Protein AF-U6MIG1-F1 (afdb_monomer)

Mean predicted aligned error: 11.14 Å

Structure (mmCIF, N/CA/C/O backbone):
data_AF-U6MIG1-F1
#
_entry.id   AF-U6MIG1-F1
#
loop_
_atom_site.group_PDB
_atom_site.id
_atom_site.type_symbol
_atom_site.label_atom_id
_atom_site.label_alt_id
_atom_site.label_comp_id
_atom_site.label_asym_id
_atom_site.label_entity_id
_atom_site.label_seq_id
_atom_site.pdbx_PDB_ins_code
_atom_site.Cartn_x
_atom_site.Cartn_y
_atom_site.Cartn_z
_atom_site.occupancy
_atom_site.B_iso_or_equiv
_atom_site.auth_seq_id
_atom_site.auth_comp_id
_atom_site.auth_asym_id
_atom_site.auth_atom_id
_atom_site.pdbx_PDB_model_num
ATOM 1 N N . MET A 1 1 ? -4.916 53.171 -38.811 1.00 38.12 1 MET A N 1
ATOM 2 C CA . MET A 1 1 ? -5.635 54.440 -39.048 1.00 38.12 1 MET A CA 1
ATOM 3 C C . MET A 1 1 ? -6.956 54.117 -39.728 1.00 38.12 1 MET A C 1
ATOM 5 O O . MET A 1 1 ? -6.957 53.224 -40.562 1.00 38.12 1 MET A O 1
ATOM 9 N N . THR A 1 2 ? -8.013 54.849 -39.348 1.00 40.22 2 THR A N 1
ATOM 10 C CA . THR A 1 2 ? -9.360 54.916 -39.974 1.00 40.22 2 THR A CA 1
ATOM 11 C C . THR A 1 2 ? -10.251 53.676 -39.751 1.00 40.22 2 THR A C 1
ATOM 13 O O . THR A 1 2 ? -10.016 52.644 -40.358 1.00 40.22 2 THR A O 1
ATOM 16 N N . ARG A 1 3 ? -11.131 53.583 -38.737 1.00 41.75 3 ARG A N 1
ATOM 17 C CA . ARG A 1 3 ? -12.355 54.325 -38.315 1.00 41.75 3 ARG A CA 1
ATOM 18 C C . ARG A 1 3 ? -13.634 54.072 -39.149 1.00 41.75 3 ARG A C 1
ATOM 20 O O . ARG A 1 3 ? -13.685 54.435 -40.313 1.00 41.75 3 ARG A O 1
ATOM 27 N N . LEU A 1 4 ? -14.671 53.661 -38.395 1.00 42.31 4 LEU A N 1
ATOM 28 C CA . LEU A 1 4 ? -16.091 54.084 -38.405 1.00 42.31 4 LEU A CA 1
ATOM 29 C C . LEU A 1 4 ? -17.136 53.375 -39.295 1.00 42.31 4 LEU A C 1
ATOM 31 O O . LEU A 1 4 ? -17.211 53.608 -40.496 1.00 42.31 4 LEU A O 1
ATOM 35 N N . ARG A 1 5 ? -18.056 52.660 -38.622 1.00 46.75 5 ARG A N 1
ATOM 36 C CA . ARG A 1 5 ? -19.531 52.867 -38.607 1.00 46.75 5 ARG A CA 1
ATOM 37 C C . ARG A 1 5 ? -20.117 51.984 -37.486 1.00 46.75 5 ARG A C 1
ATOM 39 O O . ARG A 1 5 ? -19.794 50.805 -37.438 1.00 46.75 5 ARG A O 1
ATOM 46 N N . GLU A 1 6 ? -20.682 52.518 -36.398 1.00 48.12 6 GLU A N 1
ATOM 47 C CA . GLU A 1 6 ? -22.045 53.084 -36.241 1.00 48.12 6 GLU A CA 1
ATOM 48 C C . GLU A 1 6 ? -23.161 52.165 -36.773 1.00 48.12 6 GLU A C 1
ATOM 50 O O . GLU A 1 6 ? -23.048 51.676 -37.888 1.00 48.12 6 GLU A O 1
ATOM 55 N N . ALA A 1 7 ? -24.305 51.944 -36.122 1.00 43.91 7 ALA A N 1
ATOM 56 C CA . ALA A 1 7 ? -24.827 52.239 -34.784 1.00 43.91 7 ALA A CA 1
ATOM 57 C C . ALA A 1 7 ? -26.258 51.628 -34.705 1.00 43.91 7 ALA A C 1
ATOM 59 O O . ALA A 1 7 ? -26.868 51.429 -35.751 1.00 43.91 7 ALA A O 1
ATOM 60 N N . LEU A 1 8 ? -26.796 51.474 -33.479 1.00 40.50 8 LEU A N 1
ATOM 61 C CA . LEU A 1 8 ? -28.235 51.375 -33.110 1.00 40.50 8 LEU A CA 1
ATOM 62 C C . LEU A 1 8 ? -28.960 50.069 -33.522 1.00 40.50 8 LEU A C 1
ATOM 64 O O . LEU A 1 8 ? -28.807 49.590 -34.630 1.00 40.50 8 LEU A O 1
ATOM 68 N N . GLY A 1 9 ? -29.813 49.414 -32.735 1.00 38.47 9 GLY A N 1
ATOM 69 C CA . GLY A 1 9 ? -30.472 49.695 -31.461 1.00 38.47 9 GLY A CA 1
ATOM 70 C C . GLY A 1 9 ? -31.714 48.779 -31.370 1.00 38.47 9 GLY A C 1
ATOM 71 O O . GLY A 1 9 ? -32.349 48.523 -32.388 1.00 38.47 9 GLY A O 1
ATOM 72 N N . GLY A 1 10 ? -32.053 48.269 -30.180 1.00 39.56 10 GLY A N 1
ATOM 73 C CA . GLY A 1 10 ? -33.270 47.471 -29.921 1.00 39.56 10 GLY A CA 1
ATOM 74 C C . GLY A 1 10 ? -33.064 46.495 -28.753 1.00 39.56 10 GLY A C 1
ATOM 75 O O . GLY A 1 10 ? -32.407 45.478 -28.917 1.00 39.56 10 GLY A O 1
ATOM 76 N N . ALA A 1 11 ? -33.332 46.883 -27.504 1.00 39.75 11 ALA A N 1
ATOM 77 C CA . ALA A 1 11 ? -34.636 46.867 -26.819 1.00 39.75 11 ALA A CA 1
ATOM 78 C C . ALA A 1 11 ? -35.099 45.459 -26.355 1.00 39.75 11 ALA A C 1
ATOM 80 O O . ALA A 1 11 ? -35.749 44.726 -27.085 1.00 39.75 11 ALA A O 1
ATOM 81 N N . ALA A 1 12 ? -34.744 45.155 -25.098 1.00 40.75 12 ALA A N 1
ATOM 82 C CA . ALA A 1 12 ? -35.477 44.425 -24.050 1.00 40.75 12 ALA A CA 1
ATOM 83 C C . ALA A 1 12 ? -36.287 43.143 -24.368 1.00 40.75 12 ALA A C 1
ATOM 85 O O . ALA A 1 12 ? -37.418 43.213 -24.836 1.00 40.75 12 ALA A O 1
ATOM 86 N N . SER A 1 13 ? -35.838 41.996 -23.840 1.00 43.41 13 SER A N 1
ATOM 87 C CA . SER A 1 13 ? -36.464 41.376 -22.650 1.00 43.41 13 SER A CA 1
ATOM 88 C C . SER A 1 13 ? -35.711 40.127 -22.159 1.00 43.41 13 SER A C 1
ATOM 90 O O . SER A 1 13 ? -34.955 39.526 -22.921 1.00 43.41 13 SER A O 1
ATOM 92 N N . PRO A 1 14 ? -35.854 39.773 -20.867 1.00 48.56 14 PRO A N 1
ATOM 93 C CA . PRO A 1 14 ? -34.855 39.037 -20.108 1.00 48.56 14 PRO A CA 1
ATOM 94 C C . PRO A 1 14 ? -35.113 37.527 -20.153 1.00 48.56 14 PRO A C 1
ATOM 96 O O . PRO A 1 14 ? -36.059 37.020 -19.557 1.00 48.56 14 PRO A O 1
ATOM 99 N N . GLY A 1 15 ? -34.238 36.794 -20.835 1.00 40.31 15 GLY A N 1
ATOM 100 C CA . GLY A 1 15 ? -34.151 35.341 -20.715 1.00 40.31 15 GLY A CA 1
ATOM 101 C C . GLY A 1 15 ? -33.212 34.974 -19.574 1.00 40.31 15 GLY A C 1
ATOM 102 O O . GLY A 1 15 ? -32.008 34.855 -19.784 1.00 40.31 15 GLY A O 1
ATOM 103 N N . ALA A 1 16 ? -33.755 34.825 -18.366 1.00 55.06 16 ALA A N 1
ATOM 104 C CA . ALA A 1 16 ? -33.056 34.175 -17.263 1.00 55.06 16 ALA A CA 1
ATOM 105 C C . ALA A 1 16 ? -32.716 32.724 -17.652 1.00 55.06 16 ALA A C 1
ATOM 107 O O . ALA A 1 16 ? -33.570 32.003 -18.169 1.00 55.06 16 ALA A O 1
ATOM 108 N N . PRO A 1 17 ? -31.482 32.286 -17.372 1.00 46.78 17 PRO A N 1
ATOM 109 C CA . PRO A 1 17 ? -31.359 31.209 -16.403 1.00 46.78 17 PRO A CA 1
ATOM 110 C C . PRO A 1 17 ? -30.219 31.521 -15.431 1.00 46.78 17 PRO A C 1
ATOM 112 O O . PRO A 1 17 ? -29.059 31.188 -15.657 1.00 46.78 17 PRO A O 1
ATOM 115 N N . GLN A 1 18 ? -30.564 32.149 -14.309 1.00 48.78 18 GLN A N 1
ATOM 116 C CA . GLN A 1 18 ? -29.828 31.886 -13.081 1.00 48.78 18 GLN A CA 1
ATOM 117 C C . GLN A 1 18 ? -30.408 30.622 -12.464 1.00 48.78 18 GLN A C 1
ATOM 119 O O . GLN A 1 18 ? -31.592 30.561 -12.144 1.00 48.78 18 GLN A O 1
ATOM 124 N N . GLY A 1 19 ? -29.543 29.637 -12.268 1.00 47.00 19 GLY A N 1
ATOM 125 C CA . GLY A 1 19 ? -29.814 28.539 -11.363 1.00 47.00 19 GLY A CA 1
ATOM 126 C C . GLY A 1 19 ? -28.559 27.864 -10.813 1.00 47.00 19 GLY A C 1
ATOM 127 O O . GLY A 1 19 ? -28.495 26.647 -10.905 1.00 47.00 19 GLY A O 1
ATOM 128 N N . PRO A 1 20 ? -27.592 28.566 -10.184 1.00 50.31 20 PRO A N 1
ATOM 129 C CA . PRO A 1 20 ? -26.614 27.902 -9.312 1.00 50.31 20 PRO A CA 1
ATOM 130 C C . PRO A 1 20 ? -27.231 27.399 -7.980 1.00 50.31 20 PRO A C 1
ATOM 132 O O . PRO A 1 20 ? -26.511 26.992 -7.076 1.00 50.31 20 PRO A O 1
ATOM 135 N N . GLY A 1 21 ? -28.564 27.420 -7.830 1.00 47.09 21 GLY A N 1
ATOM 136 C CA . GLY A 1 21 ? -29.259 27.126 -6.572 1.00 47.09 21 GLY A CA 1
ATOM 137 C C . GLY A 1 21 ? -29.489 25.645 -6.248 1.00 47.09 21 GLY A C 1
ATOM 138 O O . GLY A 1 21 ? -29.664 25.329 -5.078 1.00 47.09 21 GLY A O 1
ATOM 139 N N . ASN A 1 22 ? -29.461 24.724 -7.222 1.00 53.06 22 ASN A N 1
ATOM 140 C CA . ASN A 1 22 ? -29.809 23.316 -6.957 1.00 53.06 22 ASN A CA 1
ATOM 141 C C . ASN A 1 22 ? -28.650 22.475 -6.395 1.00 53.06 22 ASN A C 1
ATOM 143 O O . ASN A 1 22 ? -28.897 21.586 -5.584 1.00 53.06 22 ASN A O 1
ATOM 147 N N . GLU A 1 23 ? -27.393 22.761 -6.746 1.00 52.94 23 GLU A N 1
ATOM 148 C CA . GLU A 1 23 ? -26.246 21.993 -6.227 1.00 52.94 23 GLU A CA 1
ATOM 149 C C . GLU A 1 23 ? -25.902 22.371 -4.778 1.00 52.94 23 GLU A C 1
ATOM 151 O O . GLU A 1 23 ? -25.614 21.497 -3.959 1.00 52.94 23 GLU A O 1
ATOM 156 N N . GLN A 1 24 ? -26.029 23.654 -4.417 1.00 49.03 24 GLN A N 1
ATOM 157 C CA . GLN A 1 24 ? -25.826 24.102 -3.035 1.00 49.03 24 GLN A CA 1
ATOM 158 C C . GLN A 1 24 ? -26.948 23.645 -2.089 1.00 49.03 24 GLN A C 1
ATOM 160 O O . GLN A 1 24 ? -26.667 23.350 -0.928 1.00 49.03 24 GLN A O 1
ATOM 165 N N . GLN A 1 25 ? -28.193 23.504 -2.564 1.00 50.53 25 GLN A N 1
ATOM 166 C CA . GLN A 1 25 ? -29.287 22.965 -1.744 1.00 50.53 25 GLN A CA 1
ATOM 167 C C . GLN A 1 25 ? -29.261 21.430 -1.626 1.00 50.53 25 GLN A C 1
ATOM 169 O O . GLN A 1 25 ? -29.582 20.911 -0.556 1.00 50.53 25 GLN A O 1
ATOM 174 N N . GLN A 1 26 ? -28.814 20.686 -2.649 1.00 53.38 26 GLN A N 1
ATOM 175 C CA . GLN A 1 26 ? -28.632 19.228 -2.531 1.00 53.38 26 GLN A CA 1
ATOM 176 C C . GLN A 1 26 ? -27.435 18.839 -1.646 1.00 53.38 26 GLN A C 1
ATOM 178 O O . GLN A 1 26 ? -27.551 17.893 -0.864 1.00 53.38 26 GLN A O 1
ATOM 183 N N . GLN A 1 27 ? -26.322 19.587 -1.673 1.00 54.97 27 GLN A N 1
ATOM 184 C CA . GLN A 1 27 ? -25.228 19.384 -0.708 1.00 54.97 27 GLN A CA 1
ATOM 185 C C . GLN A 1 27 ? -25.639 19.736 0.732 1.00 54.97 27 GLN A C 1
ATOM 187 O O . GLN A 1 27 ? -25.239 19.038 1.667 1.00 54.97 27 GLN A O 1
ATOM 192 N N . GLN A 1 28 ? -26.499 20.746 0.929 1.00 50.50 28 GLN A N 1
ATOM 193 C CA . GLN A 1 28 ? -27.065 21.058 2.251 1.00 50.50 28 GLN A CA 1
ATOM 194 C C . GLN A 1 28 ? -27.977 19.945 2.801 1.00 50.50 28 GLN A C 1
ATOM 196 O O . GLN A 1 28 ? -28.012 19.744 4.015 1.00 50.50 28 GLN A O 1
ATOM 201 N N . GLN A 1 29 ? -28.655 19.168 1.946 1.00 52.16 29 GLN A N 1
ATOM 202 C CA . GLN A 1 29 ? -29.453 18.008 2.375 1.00 52.16 29 GLN A CA 1
ATOM 203 C C . GLN A 1 29 ? -28.608 16.767 2.715 1.00 52.16 29 GLN A C 1
ATOM 205 O O . GLN A 1 29 ? -28.981 16.015 3.615 1.00 52.16 29 GLN A O 1
ATOM 210 N N . GLN A 1 30 ? -27.447 16.566 2.079 1.00 53.91 30 GLN A N 1
ATOM 211 C CA . GLN A 1 30 ? -26.537 15.465 2.439 1.00 53.91 30 GLN A CA 1
ATOM 212 C C . GLN A 1 30 ? -25.759 15.718 3.741 1.00 53.91 30 GLN A C 1
ATOM 214 O O . GLN A 1 30 ? -25.490 14.769 4.474 1.00 53.91 30 GLN A O 1
ATOM 219 N N . GLN A 1 31 ? -25.464 16.976 4.092 1.00 52.66 31 GLN A N 1
ATOM 220 C CA . GLN A 1 31 ? -24.851 17.300 5.390 1.00 52.66 31 GLN A CA 1
ATOM 221 C C . GLN A 1 31 ? -25.823 17.186 6.574 1.00 52.66 31 GLN A C 1
ATOM 223 O O . GLN A 1 31 ? -25.384 16.918 7.690 1.00 52.66 31 GLN A O 1
ATOM 228 N N . GLN A 1 32 ? -27.138 17.318 6.365 1.00 50.38 32 GLN A N 1
ATOM 229 C CA . GLN A 1 32 ? -28.104 17.177 7.462 1.00 50.38 32 GLN A CA 1
ATOM 230 C C . GLN A 1 32 ? -28.401 15.718 7.856 1.00 50.38 32 GLN A C 1
ATOM 232 O O . GLN A 1 32 ? -28.796 15.494 8.993 1.00 50.38 32 GLN A O 1
ATOM 237 N N . GLN A 1 33 ? -28.131 14.703 7.022 1.00 48.84 33 GLN A N 1
ATOM 238 C CA . GLN A 1 33 ? -28.288 13.285 7.417 1.00 48.84 33 GLN A CA 1
ATOM 239 C C . GLN A 1 33 ? -27.088 12.678 8.169 1.00 48.84 33 GLN A C 1
ATOM 241 O O . GLN A 1 33 ? -27.192 11.557 8.663 1.00 48.84 33 GLN A O 1
ATOM 246 N N . GLN A 1 34 ? -25.996 13.429 8.372 1.00 51.44 34 GLN A N 1
ATOM 247 C CA . GLN A 1 34 ? -25.041 13.138 9.458 1.00 51.44 34 GLN A CA 1
ATOM 248 C C . GLN A 1 34 ? -25.660 13.358 10.853 1.00 51.44 34 GLN A C 1
ATOM 250 O O . GLN A 1 34 ? -25.073 12.964 11.858 1.00 51.44 34 GLN A O 1
ATOM 255 N N . GLN A 1 35 ? -26.867 13.930 10.934 1.00 44.81 35 GLN A N 1
ATOM 256 C CA . GLN A 1 35 ? -27.675 13.962 12.147 1.00 44.81 35 GLN A CA 1
ATOM 257 C C . GLN A 1 35 ? -28.510 12.675 12.256 1.00 44.81 35 GLN A C 1
ATOM 259 O O . GLN A 1 35 ? -29.673 12.639 11.859 1.00 44.81 35 GLN A O 1
ATOM 264 N N . GLN A 1 36 ? -27.952 11.621 12.861 1.00 39.91 36 GLN A N 1
ATOM 265 C CA . GLN A 1 36 ? -28.792 10.820 13.754 1.00 39.91 36 GLN A CA 1
ATOM 266 C C . GLN A 1 36 ? -28.743 11.458 15.150 1.00 39.91 36 GLN A C 1
ATOM 268 O O . GLN A 1 36 ? -27.662 11.566 15.733 1.00 39.91 36 GLN A O 1
ATOM 273 N N . PRO A 1 37 ? -29.888 11.912 15.690 1.00 40.84 37 PRO A N 1
ATOM 274 C CA . PRO A 1 37 ? -29.951 12.550 16.993 1.00 40.84 37 PRO A CA 1
ATOM 275 C C . PRO A 1 37 ? -30.050 11.479 18.089 1.00 40.84 37 PRO A C 1
ATOM 277 O O . PRO A 1 37 ? -30.997 10.696 18.096 1.00 40.84 37 PRO A O 1
ATOM 280 N N . GLY A 1 38 ? -29.108 11.463 19.045 1.00 36.88 38 GLY A N 1
ATOM 281 C CA . GLY A 1 38 ? -29.422 10.937 20.383 1.00 36.88 38 GLY A CA 1
ATOM 282 C C . GLY A 1 38 ? -28.372 10.178 21.201 1.00 36.88 38 GLY A C 1
ATOM 283 O O . GLY A 1 38 ? -28.742 9.721 22.277 1.00 36.88 38 GLY A O 1
ATOM 284 N N . SER A 1 39 ? -27.107 10.016 20.797 1.00 38.28 39 SER A N 1
ATOM 285 C CA . SER A 1 39 ? -26.173 9.194 21.597 1.00 38.28 39 SER A CA 1
ATOM 286 C C . SER A 1 39 ? -24.768 9.780 21.712 1.00 38.28 39 SER A C 1
ATOM 288 O O . SER A 1 39 ? -23.936 9.499 20.857 1.00 38.28 39 SER A O 1
ATOM 290 N N . CYS A 1 40 ? -24.521 10.513 22.807 1.00 38.81 40 CYS A N 1
ATOM 291 C CA . CYS A 1 40 ? -23.220 11.040 23.248 1.00 38.81 40 CYS A CA 1
ATOM 292 C C . CYS A 1 40 ? -22.462 11.889 22.200 1.00 38.81 40 CYS A C 1
ATOM 294 O O . CYS A 1 40 ? -22.735 11.825 21.005 1.00 38.81 40 CYS A O 1
ATOM 296 N N . PRO A 1 41 ? -21.520 12.757 22.602 1.00 45.19 41 PRO A N 1
ATOM 297 C CA . PRO A 1 41 ? -20.582 13.314 21.634 1.00 45.19 41 PRO A CA 1
ATOM 298 C C . PRO A 1 41 ? -19.915 12.133 20.915 1.00 45.19 41 PRO A C 1
ATOM 300 O O . PRO A 1 41 ? -19.330 11.270 21.568 1.00 45.19 41 PRO A O 1
ATOM 303 N N . GLN A 1 42 ? -20.114 12.028 19.596 1.00 54.62 42 GLN A N 1
ATOM 304 C CA . GLN A 1 42 ? -19.501 10.994 18.765 1.00 54.62 42 GLN A CA 1
ATOM 305 C C . GLN A 1 42 ? -17.996 11.248 18.744 1.00 54.62 42 GLN A C 1
ATOM 307 O O . GLN A 1 42 ? -17.469 11.928 17.865 1.00 54.62 42 GLN A O 1
ATOM 312 N N . ASP A 1 43 ? -17.306 10.722 19.748 1.00 71.25 43 ASP A N 1
ATOM 313 C CA . ASP A 1 43 ? -15.869 10.572 19.683 1.00 71.25 43 ASP A CA 1
ATOM 314 C C . ASP A 1 43 ? -15.542 9.759 18.429 1.00 71.25 43 ASP A C 1
ATOM 316 O O . ASP A 1 43 ? -16.202 8.767 18.100 1.00 71.25 43 ASP A O 1
ATOM 320 N N . PHE A 1 44 ? -14.533 10.221 17.696 1.00 82.06 44 PHE A N 1
ATOM 321 C CA . PHE A 1 44 ? -14.028 9.536 16.515 1.00 82.06 44 PHE A CA 1
ATOM 322 C C . PHE A 1 44 ? -13.766 8.048 16.842 1.00 82.06 44 PHE A C 1
ATOM 324 O O . PHE A 1 44 ? -13.293 7.755 17.946 1.00 82.06 44 PHE A O 1
ATOM 331 N N . PRO A 1 45 ? -14.048 7.099 15.925 1.00 92.31 45 PRO A N 1
ATOM 332 C CA . PRO A 1 45 ? -14.111 5.660 16.216 1.00 92.31 45 PRO A CA 1
ATOM 333 C C . PRO A 1 45 ? -12.726 5.001 16.363 1.00 92.31 45 PRO A C 1
ATOM 335 O O . PRO A 1 45 ? -12.449 3.949 15.786 1.00 92.31 45 PRO A O 1
ATOM 338 N N . TRP A 1 46 ? -11.827 5.612 17.138 1.00 93.81 46 TRP A N 1
ATOM 339 C CA . TRP A 1 46 ? -10.453 5.163 17.356 1.00 93.81 46 TRP A CA 1
ATOM 340 C C . TRP A 1 46 ? -10.393 3.727 17.877 1.00 93.81 46 TRP A C 1
ATOM 342 O O . TRP A 1 46 ? -9.560 2.944 17.426 1.00 93.81 46 TRP A O 1
ATOM 352 N N . LEU A 1 47 ? -11.288 3.371 18.806 1.00 95.12 47 LEU A N 1
ATOM 353 C CA . LEU A 1 47 ? -11.314 2.045 19.416 1.00 95.12 47 LEU A CA 1
ATOM 354 C C . LEU A 1 47 ? -11.696 0.965 18.392 1.00 95.12 47 LEU A C 1
ATOM 356 O O . LEU A 1 47 ? -11.037 -0.068 18.318 1.00 95.12 47 LEU A O 1
ATOM 360 N N . GLN A 1 48 ? -12.721 1.215 17.574 1.00 96.50 48 GLN A N 1
ATOM 361 C CA . GLN A 1 48 ? -13.149 0.301 16.517 1.00 96.50 48 GLN A CA 1
ATOM 362 C C . GLN A 1 48 ? -12.091 0.184 15.417 1.00 96.50 48 GLN A C 1
ATOM 364 O O . GLN A 1 48 ? -11.780 -0.927 14.996 1.00 96.50 48 GLN A O 1
ATOM 369 N N . LEU A 1 49 ? -11.502 1.304 14.981 1.00 96.62 49 LEU A N 1
ATOM 370 C CA . LEU A 1 49 ? -10.426 1.304 13.984 1.00 96.62 49 LEU A CA 1
ATOM 371 C C . LEU A 1 49 ? -9.216 0.497 14.452 1.00 96.62 49 LEU A C 1
ATOM 373 O O . LEU A 1 49 ? -8.651 -0.264 13.667 1.00 96.62 49 LEU A O 1
ATOM 377 N N . TRP A 1 50 ? -8.839 0.634 15.724 1.00 97.50 50 TRP A N 1
ATOM 378 C CA . TRP A 1 50 ? -7.758 -0.155 16.300 1.00 97.50 50 TRP A CA 1
ATOM 379 C C . TRP A 1 50 ? -8.078 -1.656 16.305 1.00 97.50 50 TRP A C 1
ATOM 381 O O . TRP A 1 50 ? -7.233 -2.441 15.879 1.00 97.50 50 TRP A O 1
ATOM 391 N N . GLU A 1 51 ? -9.300 -2.073 16.657 1.00 97.56 51 GLU A N 1
ATOM 392 C CA . GLU A 1 51 ? -9.636 -3.507 16.603 1.00 97.56 51 GLU A CA 1
ATOM 393 C C . GLU A 1 51 ? -9.749 -4.052 15.181 1.00 97.56 51 GLU A C 1
ATOM 395 O O . GLU A 1 51 ? -9.359 -5.196 14.936 1.00 97.56 51 GLU A O 1
ATOM 400 N N . VAL A 1 52 ? -10.226 -3.255 14.220 1.00 97.88 52 VAL A N 1
ATOM 401 C CA . VAL A 1 52 ? -10.187 -3.643 12.800 1.00 97.88 52 VAL A CA 1
ATOM 402 C C . VAL A 1 52 ? -8.743 -3.819 12.333 1.00 97.88 52 VAL A C 1
ATOM 404 O O . VAL A 1 52 ? -8.447 -4.784 11.626 1.00 97.88 52 VAL A O 1
ATOM 407 N N . TRP A 1 53 ? -7.835 -2.934 12.751 1.00 97.81 53 TRP A N 1
ATOM 408 C CA . TRP A 1 53 ? -6.410 -3.070 12.463 1.00 97.81 53 TRP A CA 1
ATOM 409 C C . TRP A 1 53 ? -5.834 -4.368 13.041 1.00 97.81 53 TRP A C 1
ATOM 411 O O . TRP A 1 53 ? -5.226 -5.137 12.300 1.00 97.81 53 TRP A O 1
ATOM 421 N N . GLN A 1 54 ? -6.067 -4.650 14.329 1.00 96.94 54 GLN A N 1
ATOM 422 C CA . GLN A 1 54 ? -5.548 -5.856 14.986 1.00 96.94 54 GLN A CA 1
ATOM 423 C C . GLN A 1 54 ? -6.028 -7.152 14.320 1.00 96.94 54 GLN A C 1
ATOM 425 O O . GLN A 1 54 ? -5.261 -8.110 14.210 1.00 96.94 54 GLN A O 1
ATOM 430 N N . ARG A 1 55 ? -7.288 -7.187 13.867 1.00 95.69 55 ARG A N 1
ATOM 431 C CA . ARG A 1 55 ? -7.840 -8.335 13.134 1.00 95.69 55 ARG A CA 1
ATOM 432 C C . ARG A 1 55 ? -7.199 -8.468 11.752 1.00 95.69 55 ARG A C 1
ATOM 434 O O . ARG A 1 55 ? -6.701 -9.539 11.422 1.00 95.69 55 ARG A O 1
ATOM 441 N N . GLY A 1 56 ? -7.151 -7.374 10.993 1.00 92.75 56 GLY A N 1
ATOM 442 C CA . GLY A 1 56 ? -6.626 -7.358 9.625 1.00 92.75 56 GLY A CA 1
ATOM 443 C C . GLY A 1 56 ? -5.131 -7.631 9.509 1.00 92.75 56 GLY A C 1
ATOM 444 O O . GLY A 1 56 ? -4.679 -8.255 8.553 1.00 92.75 56 GLY A O 1
ATOM 445 N N . SER A 1 57 ? -4.333 -7.215 10.497 1.00 91.31 57 SER A N 1
ATOM 446 C CA . SER A 1 57 ? -2.892 -7.502 10.505 1.00 91.31 57 SER A CA 1
ATOM 447 C C . SER A 1 57 ? -2.579 -8.993 10.689 1.00 91.31 57 SER A C 1
ATOM 449 O O . SER A 1 57 ? -1.444 -9.410 10.473 1.00 91.31 57 SER A O 1
ATOM 451 N N . MET A 1 58 ? -3.571 -9.788 11.107 1.00 92.50 58 MET A N 1
ATOM 452 C CA . MET A 1 58 ? -3.455 -11.226 11.364 1.00 92.50 58 MET A CA 1
ATOM 453 C C . MET A 1 58 ? -4.187 -12.087 10.323 1.00 92.50 58 MET A C 1
ATOM 455 O O . MET A 1 58 ? -4.171 -13.315 10.442 1.00 92.50 58 MET A O 1
ATOM 459 N N . THR A 1 59 ? -4.820 -11.480 9.313 1.00 95.44 59 THR A N 1
ATOM 460 C CA . THR A 1 59 ? -5.523 -12.206 8.250 1.00 95.44 59 THR A CA 1
ATOM 461 C C . THR A 1 59 ? -4.547 -13.130 7.503 1.00 95.44 59 THR A C 1
ATOM 463 O O . THR A 1 59 ? -3.475 -12.683 7.082 1.00 95.44 59 THR A O 1
ATOM 466 N N . PRO A 1 60 ? -4.863 -14.429 7.330 1.00 96.50 60 PRO A N 1
ATOM 467 C CA . PRO A 1 60 ? -4.039 -15.326 6.531 1.00 96.50 60 PRO A CA 1
ATOM 468 C C . PRO A 1 60 ? -3.880 -14.807 5.099 1.00 96.50 60 PRO A C 1
ATOM 470 O O . PRO A 1 60 ? -4.841 -14.357 4.486 1.00 96.50 60 PRO A O 1
ATOM 473 N N . LEU A 1 61 ? -2.670 -14.902 4.549 1.00 97.38 61 LEU A N 1
ATOM 474 C CA . LEU A 1 61 ? -2.399 -14.469 3.179 1.00 97.38 61 LEU A CA 1
ATOM 475 C C . LEU A 1 61 ? -3.054 -15.415 2.162 1.00 97.38 61 LEU A C 1
ATOM 477 O O . LEU A 1 61 ? -2.855 -16.629 2.263 1.00 97.38 61 LEU A O 1
ATOM 481 N N . SER A 1 62 ? -3.683 -14.873 1.114 1.00 96.75 62 SER A N 1
ATOM 482 C CA . SER A 1 62 ? -4.042 -15.639 -0.090 1.00 96.75 62 SER A CA 1
ATOM 483 C C . SER A 1 62 ? -3.263 -15.168 -1.319 1.00 96.75 62 SER A C 1
ATOM 485 O O . SER A 1 62 ? -2.886 -14.006 -1.469 1.00 96.75 62 SER A O 1
ATOM 487 N N . GLN A 1 63 ? -2.985 -16.094 -2.238 1.00 92.94 63 GLN A N 1
ATOM 488 C CA . GLN A 1 63 ? -2.227 -15.785 -3.449 1.00 92.94 63 GLN A CA 1
ATOM 489 C C . GLN A 1 63 ? -3.003 -14.822 -4.359 1.00 92.94 63 GLN A C 1
ATOM 491 O O . GLN A 1 63 ? -4.170 -15.052 -4.658 1.00 92.94 63 GLN A O 1
ATOM 496 N N . GLY A 1 64 ? -2.328 -13.778 -4.850 1.00 90.12 64 GLY A N 1
ATOM 497 C CA . GLY A 1 64 ? -2.919 -12.794 -5.766 1.00 90.12 64 GLY A CA 1
ATOM 498 C C . GLY A 1 64 ? -3.652 -11.635 -5.084 1.00 90.12 64 GLY A C 1
ATOM 499 O O . GLY A 1 64 ? -3.987 -10.663 -5.762 1.00 90.12 64 GLY A O 1
ATOM 500 N N . GLU A 1 65 ? -3.829 -11.681 -3.762 1.00 96.00 65 GLU A N 1
ATOM 501 C CA . GLU A 1 65 ? -4.425 -10.583 -3.002 1.00 96.00 65 GLU A CA 1
ATOM 502 C C . GLU A 1 65 ? -3.583 -9.302 -3.051 1.00 96.00 65 GLU A C 1
ATOM 504 O O . GLU A 1 65 ? -2.373 -9.305 -3.329 1.00 96.00 65 GLU A O 1
ATOM 509 N N . THR A 1 66 ? -4.257 -8.188 -2.766 1.00 97.19 66 THR A N 1
ATOM 510 C CA . THR A 1 66 ? -3.627 -6.889 -2.548 1.00 97.19 66 THR A CA 1
ATOM 511 C C . THR A 1 66 ? -3.579 -6.600 -1.056 1.00 97.19 66 THR A C 1
ATOM 513 O O . THR A 1 66 ? -4.594 -6.673 -0.373 1.00 97.19 66 THR A O 1
ATOM 516 N N . TRP A 1 67 ? -2.390 -6.254 -0.586 1.00 98.19 67 TRP A N 1
ATOM 517 C CA . TRP A 1 67 ? -2.117 -5.815 0.777 1.00 98.19 67 TRP A CA 1
ATOM 518 C C . TRP A 1 67 ? -1.613 -4.376 0.754 1.00 98.19 67 TRP A C 1
ATOM 520 O O . TRP A 1 67 ? -1.087 -3.921 -0.261 1.00 98.19 67 TRP A O 1
ATOM 530 N N . TYR A 1 68 ? -1.747 -3.657 1.859 1.00 98.44 68 TYR A N 1
ATOM 531 C CA . TYR A 1 68 ? -1.486 -2.224 1.923 1.00 98.44 68 TYR A CA 1
ATOM 532 C C . TYR A 1 68 ? -0.442 -1.887 2.964 1.00 98.44 68 TYR A C 1
ATOM 534 O O . TYR A 1 68 ? -0.513 -2.368 4.087 1.00 98.44 68 TYR A O 1
ATOM 542 N N . VAL A 1 69 ? 0.531 -1.056 2.589 1.00 98.31 69 VAL A N 1
ATOM 543 C CA . VAL A 1 69 ? 1.536 -0.537 3.521 1.00 98.31 69 VAL A CA 1
ATOM 544 C C . VAL A 1 69 ? 0.936 0.603 4.339 1.00 98.31 69 VAL A C 1
ATOM 546 O O . VAL A 1 69 ? 0.370 1.546 3.785 1.00 98.31 69 VAL A O 1
ATOM 549 N N . VAL A 1 70 ? 1.117 0.535 5.657 1.00 98.38 70 VAL A N 1
ATOM 550 C CA . VAL A 1 70 ? 0.686 1.563 6.606 1.00 98.38 70 VAL A CA 1
ATOM 551 C C . VAL A 1 70 ? 1.866 2.008 7.460 1.00 98.38 70 VAL A C 1
ATOM 553 O O . VAL A 1 70 ? 2.545 1.193 8.088 1.00 98.38 70 VAL A O 1
ATOM 556 N N . ASN A 1 71 ? 2.109 3.317 7.494 1.00 98.31 71 ASN A N 1
ATOM 557 C CA . ASN A 1 71 ? 3.151 3.937 8.306 1.00 98.31 71 ASN A CA 1
ATOM 558 C C . ASN A 1 71 ? 3.014 3.592 9.804 1.00 98.31 71 ASN A C 1
ATOM 560 O O . ASN A 1 71 ? 1.956 3.758 10.410 1.00 98.31 71 ASN A O 1
ATOM 564 N N . ALA A 1 72 ? 4.107 3.152 10.433 1.00 97.94 72 ALA A N 1
ATOM 565 C CA . ALA A 1 72 ? 4.095 2.733 11.833 1.00 97.94 72 ALA A CA 1
ATOM 566 C C . ALA A 1 72 ? 3.916 3.897 12.821 1.00 97.94 72 ALA A C 1
ATOM 568 O O . ALA A 1 72 ? 3.413 3.684 13.921 1.00 97.94 72 ALA A O 1
ATOM 569 N N . GLY A 1 73 ? 4.304 5.121 12.453 1.00 97.56 73 GLY A N 1
ATOM 570 C CA . GLY A 1 73 ? 4.039 6.323 13.245 1.00 97.56 73 GLY A CA 1
ATOM 571 C C . GLY A 1 73 ? 2.541 6.584 13.390 1.00 97.56 73 GLY A C 1
ATOM 572 O O . GLY A 1 73 ? 2.067 6.805 14.503 1.00 97.56 73 GLY A O 1
ATOM 573 N N . PHE A 1 74 ? 1.789 6.445 12.293 1.00 97.38 74 PHE A N 1
ATOM 574 C CA . PHE A 1 74 ? 0.325 6.488 12.323 1.00 97.38 74 PHE A CA 1
ATOM 575 C C . PHE A 1 74 ? -0.246 5.403 13.248 1.00 97.38 74 PHE A C 1
ATOM 577 O O . PHE A 1 74 ? -1.057 5.703 14.120 1.00 97.38 74 PHE A O 1
ATOM 584 N N . LEU A 1 75 ? 0.215 4.155 13.111 1.00 98.00 75 LEU A N 1
ATOM 585 C CA . LEU A 1 75 ? -0.288 3.032 13.912 1.00 98.00 75 LEU A CA 1
ATOM 586 C C . LEU A 1 75 ? -0.025 3.204 15.411 1.00 98.00 75 LEU A C 1
ATOM 588 O O . LEU A 1 75 ? -0.890 2.892 16.224 1.00 98.00 75 LEU A O 1
ATOM 592 N N . LYS A 1 76 ? 1.144 3.738 15.785 1.00 97.69 76 LYS A N 1
ATOM 593 C CA . LYS A 1 76 ? 1.474 4.057 17.182 1.0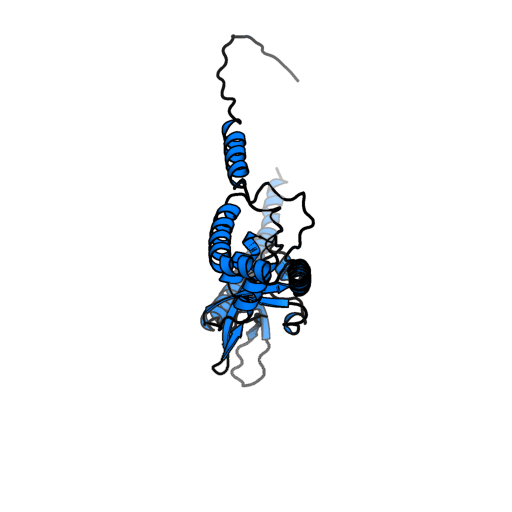0 97.69 76 LYS A CA 1
ATOM 594 C C . LYS A 1 76 ? 0.520 5.098 17.759 1.00 97.69 76 LYS A C 1
ATOM 596 O O . LYS A 1 76 ? 0.043 4.931 18.876 1.00 97.69 76 LYS A O 1
ATOM 601 N N . ALA A 1 77 ? 0.224 6.148 17.002 1.00 96.62 77 ALA A N 1
ATOM 602 C CA . ALA A 1 77 ? -0.701 7.185 17.439 1.00 96.62 77 ALA A CA 1
ATOM 603 C C . ALA A 1 77 ? -2.157 6.677 17.499 1.00 96.62 77 ALA A C 1
ATOM 605 O O . ALA A 1 77 ? -2.854 6.950 18.472 1.00 96.62 77 ALA A O 1
ATOM 606 N N . LEU A 1 78 ? -2.589 5.849 16.538 1.00 96.50 78 LEU A N 1
ATOM 607 C CA . LEU A 1 78 ? -3.891 5.169 16.585 1.00 96.50 78 LEU A CA 1
ATOM 608 C C . LEU A 1 78 ? -4.022 4.301 17.848 1.00 96.50 78 LEU A C 1
ATOM 610 O O . LEU A 1 78 ? -5.031 4.368 18.549 1.00 96.50 78 LEU A O 1
ATOM 614 N N . GLN A 1 79 ? -2.984 3.526 18.174 1.00 97.38 79 GLN A N 1
ATOM 615 C CA . GLN A 1 79 ? -2.941 2.714 19.390 1.00 97.38 79 GLN A CA 1
ATOM 616 C C . GLN A 1 79 ? -3.029 3.569 20.661 1.00 97.38 79 GLN A C 1
ATOM 618 O O . GLN A 1 79 ? -3.726 3.195 21.608 1.00 97.38 79 GLN A O 1
ATOM 623 N N . GLN A 1 80 ? -2.317 4.699 20.704 1.00 96.69 80 GLN A N 1
ATOM 624 C CA . GLN A 1 80 ? -2.333 5.622 21.841 1.00 96.69 80 GLN A CA 1
ATOM 625 C C . GLN A 1 80 ? -3.732 6.199 22.071 1.00 96.69 80 GLN A C 1
ATOM 627 O O . GLN A 1 80 ? -4.217 6.149 23.200 1.00 96.69 80 GLN A O 1
ATOM 632 N N . GLU A 1 81 ? -4.412 6.656 21.016 1.00 94.81 81 GLU A N 1
ATOM 633 C CA . GLU A 1 81 ? -5.784 7.167 21.123 1.00 94.81 81 GLU A CA 1
ATOM 634 C C . GLU A 1 81 ? -6.775 6.083 21.552 1.00 94.81 81 GLU A C 1
ATOM 636 O O . GLU A 1 81 ? -7.573 6.300 22.466 1.00 94.81 81 GLU A O 1
ATOM 641 N N . ALA A 1 82 ? -6.684 4.881 20.976 1.00 95.25 82 ALA A N 1
ATOM 642 C CA . ALA A 1 82 ? -7.525 3.757 21.383 1.00 95.25 82 ALA A CA 1
ATOM 643 C C . ALA A 1 82 ? -7.301 3.372 22.857 1.00 95.25 82 ALA A C 1
ATOM 645 O O . ALA A 1 82 ? -8.258 3.104 23.586 1.00 95.25 82 ALA A O 1
ATOM 646 N N . THR A 1 83 ? -6.047 3.392 23.322 1.00 96.38 83 THR A N 1
ATOM 647 C CA . THR A 1 83 ? -5.691 3.104 24.721 1.00 96.38 83 THR A CA 1
ATOM 648 C C . THR A 1 83 ? -6.211 4.188 25.660 1.00 96.38 83 THR A C 1
ATOM 650 O O . THR A 1 83 ? -6.799 3.868 26.693 1.00 96.38 83 THR A O 1
ATOM 653 N N . ARG A 1 84 ? -6.044 5.465 25.294 1.00 95.56 84 ARG A N 1
ATOM 654 C CA . ARG A 1 84 ? -6.541 6.613 26.060 1.00 95.56 84 ARG A CA 1
ATOM 655 C C . ARG A 1 84 ? -8.057 6.539 26.236 1.00 95.56 84 ARG A C 1
ATOM 657 O O . ARG A 1 84 ? -8.539 6.674 27.357 1.00 95.56 84 ARG A O 1
ATOM 664 N N . LEU A 1 85 ? -8.793 6.268 25.156 1.00 93.62 85 LEU A N 1
ATOM 665 C CA . LEU A 1 85 ? -10.249 6.122 25.204 1.00 93.62 85 LEU A CA 1
ATOM 666 C C . LEU A 1 85 ? -10.676 4.928 26.048 1.00 93.62 85 LEU A C 1
ATOM 668 O O . LEU A 1 85 ? -11.520 5.076 26.930 1.00 93.62 85 LEU A O 1
ATOM 672 N N . ARG A 1 86 ? -10.048 3.764 25.847 1.00 94.75 86 ARG A N 1
ATOM 673 C CA . ARG A 1 86 ? -10.335 2.568 26.647 1.00 94.75 86 ARG A CA 1
ATOM 674 C C . ARG A 1 86 ? -10.101 2.816 28.141 1.00 94.75 86 ARG A C 1
ATOM 676 O O . ARG A 1 86 ? -10.883 2.328 28.943 1.00 94.75 86 ARG A O 1
ATOM 683 N N . ALA A 1 87 ? -9.081 3.593 28.512 1.00 95.50 87 ALA A N 1
ATOM 684 C CA . ALA A 1 87 ? -8.798 3.950 29.904 1.00 95.50 87 ALA A CA 1
ATOM 685 C C . ALA A 1 87 ? -9.812 4.941 30.505 1.00 95.50 87 ALA A C 1
ATOM 687 O O . ALA A 1 87 ? -10.043 4.914 31.710 1.00 95.50 87 ALA A O 1
ATOM 688 N N . SER A 1 88 ? -10.426 5.803 29.686 1.00 95.44 88 SER A N 1
ATOM 689 C CA . SER A 1 88 ? -11.489 6.718 30.132 1.00 95.44 88 SER A CA 1
ATOM 690 C C . SER A 1 88 ? -12.883 6.082 30.190 1.00 95.44 88 SER A C 1
ATOM 692 O O . SER A 1 88 ? -13.812 6.693 30.713 1.00 95.44 88 SER A O 1
ATOM 694 N N . MET A 1 89 ? -13.047 4.877 29.644 1.00 94.75 89 MET A N 1
ATOM 695 C CA . MET A 1 89 ? -14.329 4.181 29.545 1.00 94.75 89 MET A CA 1
ATOM 696 C C . MET A 1 89 ? -14.427 3.045 30.564 1.00 94.75 89 MET A C 1
ATOM 698 O O . MET A 1 89 ? -13.430 2.431 30.941 1.00 94.75 89 MET A O 1
ATOM 702 N N . SER A 1 90 ? -15.650 2.710 30.981 1.00 96.62 90 SER A N 1
ATOM 703 C CA . SER A 1 90 ? -15.881 1.463 31.713 1.00 96.62 90 SER A CA 1
ATOM 704 C C . SER A 1 90 ? -15.700 0.255 30.786 1.00 96.62 90 SER A C 1
ATOM 706 O O . SER A 1 90 ? -15.891 0.349 29.569 1.00 96.62 90 SER A O 1
ATOM 708 N N . ALA A 1 91 ? -15.371 -0.905 31.360 1.00 95.62 91 ALA A N 1
ATOM 709 C CA . ALA A 1 91 ? -15.235 -2.148 30.598 1.00 95.62 91 ALA A CA 1
ATOM 710 C C . ALA A 1 91 ? -16.528 -2.512 29.842 1.00 95.62 91 ALA A C 1
ATOM 712 O O . ALA A 1 91 ? -16.469 -2.956 28.698 1.00 95.62 91 ALA A O 1
ATOM 713 N N . GLU A 1 92 ? -17.689 -2.265 30.454 1.00 96.50 92 GLU A N 1
ATOM 714 C CA . GLU A 1 92 ? -18.999 -2.506 29.844 1.00 96.50 92 GLU A CA 1
ATOM 715 C C . GLU A 1 92 ? -19.272 -1.557 28.670 1.00 96.50 92 GLU A C 1
ATOM 717 O O . GLU A 1 92 ? -19.694 -2.003 27.606 1.00 96.50 92 GLU A O 1
ATOM 722 N N . ALA A 1 93 ? -18.932 -0.270 28.801 1.00 94.50 93 ALA A N 1
ATOM 723 C CA . ALA A 1 93 ? -19.055 0.684 27.701 1.00 94.50 93 ALA A CA 1
ATOM 724 C C . ALA A 1 93 ? -18.119 0.330 26.533 1.00 94.50 93 ALA A C 1
ATOM 726 O O . ALA A 1 93 ? -18.531 0.371 25.373 1.00 94.50 93 ALA A O 1
ATOM 727 N N . ALA A 1 94 ? -16.874 -0.062 26.820 1.00 93.88 94 ALA A N 1
ATOM 728 C CA . ALA A 1 94 ? -15.934 -0.506 25.794 1.00 93.88 94 ALA A CA 1
ATOM 729 C C . ALA A 1 94 ? -16.437 -1.771 25.074 1.00 93.88 94 ALA A C 1
ATOM 731 O O . ALA A 1 94 ? -16.403 -1.833 23.845 1.00 93.88 94 ALA A O 1
ATOM 732 N N . ALA A 1 95 ? -16.961 -2.752 25.816 1.00 94.69 95 ALA A N 1
ATOM 733 C CA . ALA A 1 95 ? -17.561 -3.955 25.242 1.00 94.69 95 ALA A CA 1
ATOM 734 C C . ALA A 1 95 ? -18.774 -3.623 24.361 1.00 94.69 95 ALA A C 1
ATOM 736 O O . ALA A 1 95 ? -18.889 -4.146 23.253 1.00 94.69 95 ALA A O 1
ATOM 737 N N . GLN A 1 96 ? -19.634 -2.702 24.805 1.00 94.25 96 GLN A N 1
ATOM 738 C CA . GLN A 1 96 ? -20.784 -2.244 24.031 1.00 94.25 96 GLN A CA 1
ATOM 739 C C . GLN A 1 96 ? -20.351 -1.604 22.708 1.00 94.25 96 GLN A C 1
ATOM 741 O O . GLN A 1 96 ? -20.904 -1.935 21.659 1.00 94.25 96 GLN A O 1
ATOM 746 N N . VAL A 1 97 ? -19.326 -0.748 22.723 1.00 92.50 97 VAL A N 1
ATOM 747 C CA . VAL A 1 97 ? -18.769 -0.150 21.501 1.00 92.50 97 VAL A CA 1
ATOM 748 C C . VAL A 1 97 ? -18.216 -1.218 20.554 1.00 92.50 97 VAL A C 1
ATOM 750 O O . VAL A 1 97 ? -18.512 -1.199 19.358 1.00 92.50 97 VAL A O 1
ATOM 753 N N . LEU A 1 98 ? -17.466 -2.188 21.079 1.00 94.56 98 LEU A N 1
ATOM 754 C CA . LEU A 1 98 ? -16.875 -3.262 20.278 1.00 94.56 98 LEU A CA 1
ATOM 755 C C . LEU A 1 98 ? -17.900 -4.283 19.767 1.00 94.56 98 LEU A C 1
ATOM 757 O O . LEU A 1 98 ? -17.676 -4.897 18.725 1.00 94.56 98 LEU A O 1
ATOM 761 N N . SER A 1 99 ? -19.054 -4.425 20.422 1.00 94.88 99 SER A N 1
ATOM 76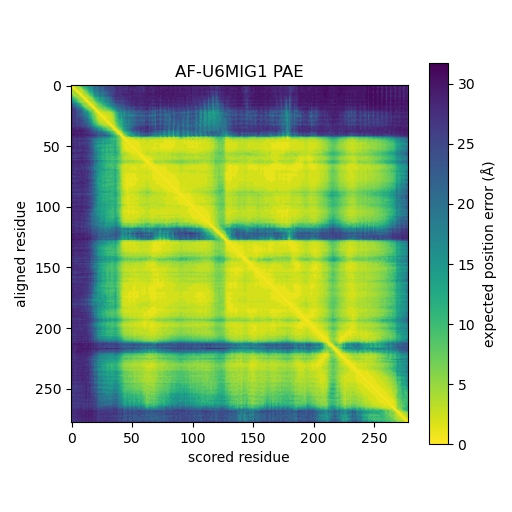2 C CA . SER A 1 99 ? -20.157 -5.258 19.921 1.00 94.88 99 SER A CA 1
ATOM 763 C C . SER A 1 99 ? -20.727 -4.745 18.588 1.00 94.88 99 SER A C 1
ATOM 765 O O . SER A 1 99 ? -21.266 -5.516 17.794 1.00 94.88 99 SER A O 1
ATOM 767 N N . GLY A 1 100 ? -20.562 -3.448 18.302 1.00 94.06 100 GLY A N 1
ATOM 768 C CA . GLY A 1 100 ? -20.995 -2.801 17.064 1.00 94.06 100 GLY A CA 1
ATOM 769 C C . GLY A 1 100 ? -20.001 -2.891 15.903 1.00 94.06 100 GLY A C 1
ATOM 770 O O . GLY A 1 100 ? -20.234 -2.245 14.881 1.00 94.06 100 GLY A O 1
ATOM 771 N N . LEU A 1 101 ? -18.904 -3.649 16.027 1.00 94.81 101 LEU A N 1
ATOM 772 C CA . LEU A 1 101 ? -17.797 -3.614 15.064 1.00 94.81 101 LEU A CA 1
ATOM 773 C C . LEU A 1 101 ? -18.204 -4.018 13.639 1.00 94.81 101 LEU A C 1
ATOM 775 O O . LEU A 1 101 ? -17.796 -3.370 12.684 1.00 94.81 101 LEU A O 1
ATOM 779 N N . GLU A 1 102 ? -19.061 -5.027 13.480 1.00 95.12 102 GLU A N 1
ATOM 780 C CA . GLU A 1 102 ? -19.533 -5.450 12.150 1.00 95.12 102 GLU A CA 1
ATOM 781 C C . GLU A 1 102 ? -20.374 -4.360 11.467 1.00 95.12 102 GLU A C 1
ATOM 783 O O . GLU A 1 102 ? -20.207 -4.075 10.280 1.00 95.12 102 GLU A O 1
ATOM 788 N N . LYS A 1 103 ? -21.238 -3.679 12.236 1.00 94.50 103 LYS A N 1
ATOM 789 C CA . LYS A 1 103 ? -22.017 -2.535 11.733 1.00 94.50 103 LYS A CA 1
ATOM 790 C C . LYS A 1 103 ? -21.096 -1.382 11.349 1.00 94.50 103 LYS A C 1
ATOM 792 O O . LYS A 1 103 ? -21.322 -0.738 10.331 1.00 94.50 103 LYS A O 1
ATOM 797 N N . PHE A 1 104 ? -20.054 -1.151 12.144 1.00 94.94 104 PHE A N 1
ATOM 798 C CA . PHE A 1 104 ? -19.029 -0.158 11.853 1.00 94.94 104 PHE A CA 1
ATOM 799 C C . PHE A 1 104 ? -18.280 -0.472 10.550 1.00 94.94 104 PHE A C 1
ATOM 801 O O . PHE A 1 104 ? -18.138 0.411 9.707 1.00 94.94 104 PHE A O 1
ATOM 808 N N . VAL A 1 105 ? -17.861 -1.721 10.327 1.00 95.81 105 VAL A N 1
ATOM 809 C CA . VAL A 1 105 ? -17.204 -2.141 9.076 1.00 95.81 105 VAL A CA 1
ATOM 810 C C . VAL A 1 105 ? -18.135 -1.949 7.876 1.00 95.81 105 VAL A C 1
ATOM 812 O O . VAL A 1 105 ? -17.722 -1.374 6.869 1.00 95.81 105 VAL A O 1
ATOM 815 N N . ALA A 1 106 ? -19.401 -2.362 7.987 1.00 94.88 106 ALA A N 1
ATOM 816 C CA . ALA A 1 106 ? -20.393 -2.172 6.927 1.00 94.88 106 ALA A CA 1
ATOM 817 C C . ALA A 1 106 ? -20.616 -0.683 6.603 1.00 94.88 106 ALA A C 1
ATOM 819 O O . ALA A 1 106 ? -20.585 -0.294 5.434 1.00 94.88 106 ALA A O 1
ATOM 820 N N . LEU A 1 107 ? -20.760 0.157 7.635 1.00 94.25 107 LEU A N 1
ATOM 821 C CA . LEU A 1 107 ? -20.876 1.609 7.493 1.00 94.25 107 LEU A CA 1
ATOM 822 C C . LEU A 1 107 ? -19.634 2.217 6.828 1.00 94.25 107 LEU A C 1
ATOM 824 O O . LEU A 1 107 ? -19.762 3.060 5.946 1.00 94.25 107 LEU A O 1
ATOM 828 N N . SER A 1 108 ? -18.439 1.753 7.193 1.00 94.19 108 SER A N 1
ATOM 829 C CA . SER A 1 108 ? -17.178 2.225 6.607 1.00 94.19 108 SER A CA 1
ATOM 830 C C . SER A 1 108 ? -17.112 1.938 5.105 1.00 94.19 108 SER A C 1
ATOM 832 O O . SER A 1 108 ? -16.753 2.811 4.318 1.00 94.19 108 SER A O 1
ATOM 834 N N . LYS A 1 109 ? -17.527 0.733 4.683 1.00 93.38 109 LYS A N 1
ATOM 835 C CA . LYS A 1 109 ? -17.605 0.363 3.260 1.00 93.38 109 LYS A CA 1
ATOM 836 C C . LYS A 1 109 ? -18.598 1.251 2.501 1.00 93.38 109 LYS A C 1
ATOM 838 O O . LYS A 1 109 ? -18.297 1.698 1.397 1.00 93.38 109 LYS A O 1
ATOM 843 N N . GLN A 1 110 ? -19.750 1.554 3.103 1.00 91.88 110 GLN A N 1
ATOM 844 C CA . GLN A 1 110 ? -20.730 2.475 2.520 1.00 91.88 110 GLN A CA 1
ATOM 845 C C . GLN A 1 110 ? -20.173 3.904 2.394 1.00 91.88 110 GLN A C 1
ATOM 847 O O . GLN A 1 110 ? -20.354 4.553 1.364 1.00 91.88 110 GLN A O 1
ATOM 852 N N . GLN A 1 111 ? -19.464 4.389 3.414 1.00 89.06 111 GLN A N 1
ATOM 853 C CA . GLN A 1 111 ? -18.869 5.725 3.428 1.00 89.06 111 GLN A CA 1
ATOM 854 C C . GLN A 1 111 ? -17.763 5.883 2.373 1.00 89.06 111 GLN A C 1
ATOM 856 O O . GLN A 1 111 ? -17.711 6.905 1.688 1.00 89.06 111 GLN A O 1
ATOM 861 N N . GLN A 1 112 ? -16.916 4.866 2.180 1.00 88.31 112 GLN A N 1
ATOM 862 C CA . GLN A 1 112 ? -15.866 4.888 1.157 1.00 88.31 112 GLN A CA 1
ATOM 863 C C . GLN A 1 112 ? -16.449 5.049 -0.261 1.00 88.31 112 GLN A C 1
ATOM 865 O O . GLN A 1 112 ? -15.927 5.825 -1.064 1.00 88.31 112 GLN A O 1
ATOM 870 N N . GLN A 1 113 ? -17.561 4.366 -0.561 1.00 87.12 113 GLN A N 1
ATOM 871 C CA . GLN A 1 113 ? -18.241 4.477 -1.859 1.00 87.12 113 GLN A CA 1
ATOM 872 C C . GLN A 1 113 ? -18.772 5.894 -2.124 1.00 87.12 113 GLN A C 1
ATOM 874 O O . GLN A 1 113 ? -18.771 6.345 -3.267 1.00 87.12 113 GLN A O 1
ATOM 879 N N . GLN A 1 114 ? -19.182 6.618 -1.078 1.00 85.00 114 GLN A N 1
ATOM 880 C CA . GLN A 1 114 ? -19.648 8.002 -1.199 1.00 85.00 114 GLN A CA 1
ATOM 881 C C . GLN A 1 114 ? -18.489 8.994 -1.391 1.00 85.00 114 GLN A C 1
ATOM 883 O O . GLN A 1 114 ? -18.603 9.921 -2.193 1.00 85.00 114 GLN A O 1
ATOM 888 N N . GLN A 1 115 ? -17.350 8.794 -0.717 1.00 80.62 115 GLN A N 1
ATOM 889 C CA . GLN A 1 115 ? -16.204 9.709 -0.822 1.00 80.62 115 GLN A CA 1
ATOM 890 C C . GLN A 1 115 ? -15.573 9.751 -2.220 1.00 80.62 115 GLN A C 1
ATOM 892 O O . GLN A 1 115 ? -15.096 10.811 -2.630 1.00 80.62 115 GLN A O 1
ATOM 897 N N . GLN A 1 116 ? -15.613 8.656 -2.990 1.00 74.50 116 GLN A N 1
ATOM 898 C CA . GLN A 1 116 ? -15.087 8.649 -4.365 1.00 74.50 116 GLN A CA 1
ATOM 899 C C . GLN A 1 116 ? -15.812 9.635 -5.302 1.00 74.50 116 GLN A C 1
ATOM 901 O O . GLN A 1 116 ? -15.254 10.005 -6.332 1.00 74.50 116 GLN A O 1
ATOM 906 N N . GLN A 1 117 ? -17.012 10.114 -4.946 1.00 70.69 117 GLN A N 1
ATOM 907 C CA . GLN A 1 117 ? -17.773 11.073 -5.757 1.00 70.69 117 GLN A CA 1
ATOM 908 C C . GLN A 1 117 ? -17.559 12.549 -5.364 1.00 70.69 117 GLN A C 1
ATOM 910 O O . GLN A 1 117 ? -17.947 13.428 -6.127 1.00 70.69 117 GLN A O 1
ATOM 915 N N . GLN A 1 118 ? -16.933 12.858 -4.218 1.00 70.69 118 GLN A N 1
ATOM 916 C CA . GLN A 1 118 ? -16.864 14.233 -3.673 1.00 70.69 118 GLN A CA 1
ATOM 917 C C . GLN A 1 118 ? -15.446 14.820 -3.526 1.00 70.69 118 GLN A C 1
ATOM 919 O O . GLN A 1 118 ? -15.263 15.855 -2.883 1.00 70.69 118 GLN A O 1
ATOM 924 N N . GLN A 1 119 ? -14.423 14.223 -4.138 1.00 58.88 119 GLN A N 1
ATOM 925 C CA . GLN A 1 119 ? -13.013 14.549 -3.860 1.00 58.88 119 GLN A CA 1
ATOM 926 C C . GLN A 1 119 ? -12.492 15.951 -4.275 1.00 58.88 119 GLN A C 1
ATOM 928 O O . GLN A 1 119 ? -11.285 16.168 -4.226 1.00 58.88 119 GLN A O 1
ATOM 933 N N . GLN A 1 120 ? -13.332 16.940 -4.614 1.00 54.31 120 GLN A N 1
ATOM 934 C CA . GLN A 1 120 ? -12.849 18.275 -5.020 1.00 54.31 120 GLN A CA 1
ATOM 935 C C . GLN A 1 120 ? -12.993 19.435 -4.013 1.00 54.31 120 GLN A C 1
ATOM 937 O O . GLN A 1 120 ? -12.475 20.503 -4.326 1.00 54.31 120 GLN A O 1
ATOM 942 N N . GLN A 1 121 ? -13.603 19.305 -2.818 1.00 55.19 121 GLN A N 1
ATOM 943 C CA . GLN A 1 121 ? -13.833 20.513 -1.978 1.00 55.19 121 GLN A CA 1
ATOM 944 C C . GLN A 1 121 ? -13.555 20.472 -0.460 1.00 55.19 121 GLN A C 1
ATOM 946 O O . GLN A 1 121 ? -13.687 21.513 0.179 1.00 55.19 121 GLN A O 1
ATOM 951 N N . GLN A 1 122 ? -13.096 19.379 0.159 1.00 52.78 122 GLN A N 1
ATOM 952 C CA . GLN A 1 122 ? -12.825 19.385 1.614 1.00 52.78 122 GLN A CA 1
ATOM 953 C C . GLN A 1 122 ? -11.359 19.119 1.955 1.00 52.78 122 GLN A C 1
ATOM 955 O O . GLN A 1 122 ? -10.959 17.967 2.077 1.00 52.78 122 GLN A O 1
ATOM 960 N N . HIS A 1 123 ? -10.552 20.170 2.145 1.00 50.78 123 HIS A N 1
ATOM 961 C CA . HIS A 1 123 ? -9.153 19.995 2.569 1.00 50.78 123 HIS A CA 1
ATOM 962 C C . HIS A 1 123 ? -8.630 20.947 3.653 1.00 50.78 123 HIS A C 1
ATOM 964 O O . HIS A 1 123 ? -7.416 21.026 3.813 1.00 50.78 123 HIS A O 1
ATOM 970 N N . GLN A 1 124 ? -9.468 21.654 4.427 1.00 48.09 124 GLN A N 1
ATOM 971 C CA . GLN A 1 124 ? -8.917 22.751 5.241 1.00 48.09 124 GLN A CA 1
ATOM 972 C C . GLN A 1 124 ? -9.103 22.804 6.757 1.00 48.09 124 GLN A C 1
ATOM 974 O O . GLN A 1 124 ? -8.589 23.772 7.305 1.00 48.09 124 GLN A O 1
ATOM 979 N N . GLN A 1 125 ? -9.700 21.844 7.487 1.00 44.75 125 GLN A N 1
ATOM 980 C CA . GLN A 1 125 ? -9.961 22.170 8.907 1.00 44.75 125 GLN A CA 1
ATOM 981 C C . GLN A 1 125 ? -9.747 21.191 10.059 1.00 44.75 125 GLN A C 1
ATOM 983 O O . GLN A 1 125 ? -10.030 21.600 11.177 1.00 44.75 125 GLN A O 1
ATOM 988 N N . HIS A 1 126 ? -9.147 20.010 9.909 1.00 51.84 126 HIS A N 1
ATOM 989 C CA . HIS A 1 126 ? -8.759 19.254 11.111 1.00 51.84 126 HIS A CA 1
ATOM 990 C C . HIS A 1 126 ? -7.353 18.655 11.000 1.00 51.84 126 HIS A C 1
ATOM 992 O O . HIS A 1 126 ? -7.080 17.862 10.104 1.00 51.84 126 HIS A O 1
ATOM 998 N N . GLN A 1 127 ? -6.474 18.999 11.955 1.00 54.88 127 GLN A N 1
ATOM 999 C CA . GLN A 1 127 ? -5.241 18.260 12.288 1.00 54.88 127 GLN A CA 1
ATOM 1000 C C . GLN A 1 127 ? -5.594 16.897 12.916 1.00 54.88 127 GLN A C 1
ATOM 1002 O O . GLN A 1 127 ? -5.139 16.541 14.000 1.00 54.88 127 GLN A O 1
ATOM 1007 N N . GLN A 1 128 ? -6.472 16.142 12.262 1.00 71.00 128 GLN A N 1
ATOM 1008 C CA . GLN A 1 128 ? -6.750 14.767 12.630 1.00 71.00 128 GLN A CA 1
ATOM 1009 C C . GLN A 1 128 ? -5.591 13.890 12.173 1.00 71.00 128 GLN A C 1
ATOM 1011 O O . GLN A 1 128 ? -4.893 14.188 11.199 1.00 71.00 128 GLN A O 1
ATOM 1016 N N . LEU A 1 129 ? -5.383 12.811 12.923 1.00 88.88 129 LEU A N 1
ATOM 1017 C CA . LEU A 1 129 ? -4.456 11.748 12.583 1.00 88.88 129 LEU A CA 1
ATOM 1018 C C . LEU A 1 129 ? -4.574 11.410 11.086 1.00 88.88 129 LEU A C 1
ATOM 1020 O O . LEU A 1 129 ? -5.677 11.209 10.587 1.00 88.88 129 LEU A O 1
ATOM 1024 N N . ARG A 1 130 ? -3.448 11.374 10.367 1.00 93.69 130 ARG A N 1
ATOM 1025 C CA . ARG A 1 130 ? -3.395 11.103 8.923 1.00 93.69 130 ARG A CA 1
ATOM 1026 C C . ARG A 1 130 ? -2.490 9.910 8.655 1.00 93.69 130 ARG A C 1
ATOM 1028 O O . ARG A 1 130 ? -1.417 9.805 9.251 1.00 93.69 130 ARG A O 1
ATOM 1035 N N . ILE A 1 131 ? -2.873 9.051 7.716 1.00 95.88 131 ILE A N 1
ATOM 1036 C CA . ILE A 1 131 ? -1.979 8.014 7.192 1.00 95.88 131 ILE A CA 1
ATOM 1037 C C . ILE A 1 131 ? -0.988 8.691 6.236 1.00 95.88 131 ILE A C 1
ATOM 1039 O O . ILE A 1 131 ? -1.363 9.102 5.140 1.00 95.88 131 ILE A O 1
ATOM 1043 N N . ALA A 1 132 ? 0.261 8.848 6.681 1.00 96.12 132 ALA A N 1
ATOM 1044 C CA . ALA A 1 132 ? 1.339 9.483 5.922 1.00 96.12 132 ALA A CA 1
ATOM 1045 C C . ALA A 1 132 ? 2.351 8.437 5.421 1.00 96.12 132 ALA A C 1
ATOM 1047 O O . ALA A 1 132 ? 3.333 8.107 6.094 1.00 96.12 132 ALA A O 1
ATOM 1048 N N . ASN A 1 133 ? 2.092 7.886 4.242 1.00 97.81 133 ASN A N 1
ATOM 1049 C CA . ASN A 1 133 ? 2.904 6.865 3.594 1.00 97.81 133 ASN A CA 1
ATOM 1050 C C . ASN A 1 133 ? 3.971 7.442 2.653 1.00 97.81 133 ASN A C 1
ATOM 1052 O O . ASN A 1 133 ? 4.929 6.734 2.344 1.00 97.81 133 ASN A O 1
ATOM 1056 N N . ALA A 1 134 ? 3.864 8.703 2.217 1.00 96.94 134 ALA A N 1
ATOM 1057 C CA . ALA A 1 134 ? 4.821 9.302 1.284 1.00 96.94 134 ALA A CA 1
ATOM 1058 C C . ALA A 1 134 ? 6.288 9.221 1.761 1.00 96.94 134 ALA A C 1
ATOM 1060 O O . ALA A 1 134 ? 7.137 8.873 0.940 1.00 96.94 134 ALA A O 1
ATOM 1061 N N . PRO A 1 135 ? 6.618 9.414 3.059 1.00 97.50 135 PRO A N 1
ATOM 1062 C CA . PRO A 1 135 ? 7.993 9.265 3.550 1.00 97.50 135 PRO A CA 1
ATOM 1063 C C . PRO A 1 135 ? 8.584 7.852 3.413 1.00 97.50 135 PRO A C 1
ATOM 1065 O O . PRO A 1 135 ? 9.792 7.683 3.550 1.00 97.50 135 PRO A O 1
ATOM 1068 N N . LEU A 1 136 ? 7.754 6.828 3.176 1.00 97.94 136 LEU A N 1
ATOM 1069 C CA . LEU A 1 136 ? 8.204 5.444 2.999 1.00 97.94 136 LEU A CA 1
ATOM 1070 C C . LEU A 1 136 ? 8.637 5.145 1.558 1.00 97.94 136 LEU A C 1
ATOM 1072 O O . LEU A 1 136 ? 9.297 4.134 1.313 1.00 97.94 136 LEU A O 1
ATOM 1076 N N . LEU A 1 137 ? 8.232 5.975 0.594 1.00 97.81 137 LEU A N 1
ATOM 1077 C CA . LEU A 1 137 ? 8.428 5.736 -0.833 1.00 97.81 137 LEU A CA 1
ATOM 1078 C C . LEU A 1 137 ? 9.767 6.278 -1.333 1.00 97.81 137 LEU A C 1
ATOM 1080 O O . LEU A 1 137 ? 10.306 7.257 -0.819 1.00 97.81 137 LEU A O 1
ATOM 1084 N N . SER A 1 138 ? 10.297 5.658 -2.391 1.00 96.44 138 SER A N 1
ATOM 1085 C CA . SER A 1 138 ? 11.440 6.227 -3.105 1.00 96.44 138 SER A CA 1
ATOM 1086 C C . SER A 1 138 ? 11.048 7.541 -3.805 1.00 96.44 138 SER A C 1
ATOM 1088 O O . SER A 1 138 ? 9.897 7.674 -4.235 1.00 96.44 138 SER A O 1
ATOM 1090 N N . PRO A 1 139 ? 11.989 8.481 -4.024 1.00 94.88 139 PRO A N 1
ATOM 1091 C CA . PRO A 1 139 ? 11.703 9.728 -4.738 1.00 94.88 139 PRO A CA 1
ATOM 1092 C C . PRO A 1 139 ? 11.048 9.508 -6.108 1.00 94.88 139 PRO A C 1
ATOM 1094 O O . PRO A 1 139 ? 10.106 10.208 -6.466 1.00 94.88 139 PRO A O 1
ATOM 1097 N N . ASP A 1 140 ? 11.488 8.489 -6.851 1.00 92.38 140 ASP A N 1
ATOM 1098 C CA . ASP A 1 140 ? 10.911 8.154 -8.158 1.00 92.38 140 ASP A CA 1
ATOM 1099 C C . ASP A 1 140 ? 9.470 7.646 -8.074 1.00 92.38 140 ASP A C 1
ATOM 1101 O O . ASP A 1 140 ? 8.686 7.868 -8.992 1.00 92.38 140 ASP A O 1
ATOM 1105 N N . SER A 1 141 ? 9.098 7.004 -6.966 1.00 93.88 141 SER A N 1
ATOM 1106 C CA . SER A 1 141 ? 7.732 6.522 -6.757 1.00 93.88 141 SER A CA 1
ATOM 1107 C C . SER A 1 141 ? 6.767 7.653 -6.398 1.00 93.88 141 SER A C 1
ATOM 1109 O O . SER A 1 141 ? 5.582 7.545 -6.697 1.00 93.88 141 SER A O 1
ATOM 1111 N N . ILE A 1 142 ? 7.261 8.733 -5.785 1.00 93.62 142 ILE A N 1
ATOM 1112 C CA . ILE A 1 142 ? 6.449 9.888 -5.373 1.00 93.62 142 ILE A CA 1
ATOM 1113 C C . ILE A 1 142 ? 6.097 10.781 -6.571 1.00 93.62 142 ILE A C 1
ATOM 1115 O O . ILE A 1 142 ? 5.003 11.339 -6.609 1.00 93.62 142 ILE A O 1
ATOM 1119 N N . LYS A 1 143 ? 6.979 10.881 -7.579 1.00 90.81 143 LYS A N 1
ATOM 1120 C CA . LYS A 1 143 ? 6.798 11.752 -8.762 1.00 90.81 143 LYS A CA 1
ATOM 1121 C C . LYS A 1 143 ? 5.471 11.541 -9.498 1.00 90.81 143 LYS A C 1
ATOM 1123 O O . LYS A 1 143 ? 4.966 12.478 -10.104 1.00 90.81 143 LYS A O 1
ATOM 1128 N N . ASN A 1 144 ? 4.906 10.337 -9.433 1.00 83.56 144 ASN A N 1
ATOM 1129 C CA . ASN A 1 144 ? 3.664 9.999 -10.128 1.00 83.56 144 ASN A CA 1
ATOM 1130 C C . ASN A 1 144 ? 2.398 10.408 -9.357 1.00 83.56 144 ASN A C 1
ATOM 1132 O O . ASN A 1 144 ? 1.308 10.294 -9.902 1.00 83.56 144 ASN A O 1
ATOM 1136 N N . GLY A 1 145 ? 2.504 10.840 -8.095 1.00 86.69 145 GLY A N 1
ATOM 1137 C CA . GLY A 1 145 ? 1.355 11.206 -7.254 1.00 86.69 145 GLY A CA 1
ATOM 1138 C C . GLY A 1 145 ? 0.488 10.028 -6.783 1.00 86.69 145 GLY A C 1
ATOM 1139 O O . GLY A 1 145 ? -0.347 10.199 -5.903 1.00 86.69 145 GLY A O 1
ATOM 1140 N N . PHE A 1 146 ? 0.706 8.824 -7.312 1.00 92.31 146 PHE A N 1
ATOM 1141 C CA . PHE A 1 146 ? 0.078 7.581 -6.874 1.00 92.31 146 PHE A CA 1
ATOM 1142 C C . PHE A 1 146 ? 1.108 6.451 -6.858 1.00 92.31 146 PHE A C 1
ATOM 1144 O O . PHE A 1 146 ? 2.052 6.434 -7.655 1.00 92.31 146 PHE A O 1
ATOM 1151 N N . ALA A 1 147 ? 0.927 5.485 -5.957 1.00 95.12 147 ALA A N 1
ATOM 1152 C CA . ALA A 1 147 ? 1.751 4.289 -5.917 1.00 95.12 147 ALA A CA 1
ATOM 1153 C C . ALA A 1 147 ? 1.005 3.076 -6.480 1.00 95.12 147 ALA A C 1
ATOM 1155 O O . ALA A 1 147 ? -0.215 2.961 -6.443 1.00 95.12 147 ALA A O 1
ATOM 1156 N N . THR A 1 148 ? 1.779 2.154 -7.038 1.00 95.88 148 THR A N 1
ATOM 1157 C CA . THR A 1 148 ? 1.311 0.887 -7.598 1.00 95.88 148 THR A CA 1
ATOM 1158 C C . THR A 1 148 ? 2.017 -0.268 -6.893 1.00 95.88 148 THR A C 1
ATOM 1160 O O . THR A 1 148 ? 2.961 -0.062 -6.125 1.00 95.88 148 THR A O 1
ATOM 1163 N N . LYS A 1 149 ? 1.644 -1.512 -7.226 1.00 95.88 149 LYS A N 1
ATOM 1164 C CA . LYS A 1 149 ? 2.368 -2.714 -6.768 1.00 95.88 149 LYS A CA 1
ATOM 1165 C C . LYS A 1 149 ? 3.848 -2.727 -7.190 1.00 95.88 149 LYS A C 1
ATOM 1167 O O . LYS A 1 149 ? 4.634 -3.481 -6.630 1.00 95.88 149 LYS A O 1
ATOM 1172 N N . ARG A 1 150 ? 4.234 -1.887 -8.159 1.00 95.62 150 ARG A N 1
ATOM 1173 C CA . ARG A 1 150 ? 5.613 -1.715 -8.646 1.00 95.62 150 ARG A CA 1
ATOM 1174 C C . ARG A 1 150 ? 6.315 -0.493 -8.047 1.00 95.62 150 ARG A C 1
ATOM 1176 O O . ARG A 1 150 ? 7.503 -0.308 -8.281 1.00 95.62 150 ARG A O 1
ATOM 1183 N N . SER A 1 151 ? 5.622 0.342 -7.276 1.00 96.62 151 SER A N 1
ATOM 1184 C CA . SER A 1 151 ? 6.251 1.484 -6.608 1.00 96.62 151 SER A CA 1
ATOM 1185 C C . SER A 1 151 ? 7.174 1.002 -5.495 1.00 96.62 151 SER A C 1
ATOM 1187 O O . SER A 1 151 ? 6.780 0.209 -4.636 1.00 96.62 151 SER A O 1
ATOM 1189 N N . ARG A 1 152 ? 8.416 1.484 -5.508 1.00 96.94 152 ARG A N 1
ATOM 1190 C CA . ARG A 1 152 ? 9.471 1.058 -4.586 1.00 96.94 152 ARG A CA 1
ATOM 1191 C C . ARG A 1 152 ? 9.401 1.841 -3.278 1.00 96.94 152 ARG A C 1
ATOM 1193 O O . ARG A 1 152 ? 9.081 3.030 -3.272 1.00 96.94 152 ARG A O 1
ATOM 1200 N N . LEU A 1 153 ? 9.735 1.170 -2.179 1.00 97.62 153 LEU A N 1
ATOM 1201 C CA . LEU A 1 153 ? 10.033 1.866 -0.932 1.00 97.62 153 LEU A CA 1
ATOM 1202 C C . LEU A 1 153 ? 11.410 2.537 -1.038 1.00 97.62 153 LEU A C 1
ATOM 1204 O O . LEU A 1 153 ? 12.210 2.206 -1.920 1.00 97.62 153 LEU A O 1
ATOM 1208 N N . ALA A 1 154 ? 11.676 3.503 -0.162 1.00 97.12 154 ALA A N 1
ATOM 1209 C CA . ALA A 1 154 ? 13.007 4.075 -0.024 1.00 97.12 154 ALA A CA 1
ATOM 1210 C C . ALA A 1 154 ? 14.008 2.996 0.428 1.00 97.12 154 ALA A C 1
ATOM 1212 O O . ALA A 1 154 ? 13.660 2.082 1.176 1.00 97.12 154 ALA A O 1
ATOM 1213 N N . THR A 1 155 ? 15.257 3.099 -0.029 1.00 95.81 155 THR A N 1
ATOM 1214 C CA . THR A 1 155 ? 16.298 2.101 0.247 1.00 95.81 155 THR A CA 1
ATOM 1215 C C . THR A 1 155 ? 16.466 1.858 1.746 1.00 95.81 155 THR A C 1
ATOM 1217 O O . THR A 1 155 ? 16.696 2.791 2.512 1.00 95.81 155 THR A O 1
ATOM 1220 N N . GLY A 1 156 ? 16.390 0.594 2.161 1.00 96.38 156 GLY A N 1
ATOM 1221 C CA . GLY A 1 156 ? 16.527 0.164 3.548 1.00 96.38 156 GLY A CA 1
ATOM 1222 C C . GLY A 1 156 ? 15.206 0.138 4.316 1.00 96.38 156 GLY A C 1
ATOM 1223 O O . GLY A 1 156 ? 15.107 -0.613 5.289 1.00 96.38 156 GLY A O 1
ATOM 1224 N N . VAL A 1 157 ? 14.177 0.875 3.874 1.00 97.38 157 VAL A N 1
ATOM 1225 C CA . VAL A 1 157 ? 12.848 0.845 4.503 1.00 97.38 157 VAL A CA 1
ATOM 1226 C C . VAL A 1 157 ? 12.241 -0.541 4.371 1.00 97.38 157 VAL A C 1
ATOM 1228 O O . VAL A 1 157 ? 11.642 -1.009 5.327 1.00 97.38 157 VAL A O 1
ATOM 1231 N N . GLU A 1 158 ? 12.464 -1.262 3.269 1.00 94.88 158 GLU A N 1
ATOM 1232 C CA . GLU A 1 158 ? 11.927 -2.612 3.058 1.00 94.88 158 GLU A CA 1
ATOM 1233 C C . GLU A 1 158 ? 12.330 -3.628 4.138 1.00 94.88 158 GLU A C 1
ATOM 1235 O O . GLU A 1 158 ? 11.640 -4.627 4.335 1.00 94.88 158 GLU A O 1
ATOM 1240 N N . LYS A 1 159 ? 13.426 -3.361 4.861 1.00 96.69 159 LYS A N 1
ATOM 1241 C CA . LYS A 1 159 ? 13.933 -4.189 5.966 1.00 96.69 159 LYS A CA 1
ATOM 1242 C C . LYS A 1 159 ? 13.370 -3.784 7.332 1.00 96.69 159 LYS A C 1
ATOM 1244 O O . LYS A 1 159 ? 13.687 -4.420 8.330 1.00 96.69 159 LYS A O 1
ATOM 1249 N N . GLN A 1 160 ? 12.556 -2.733 7.387 1.00 97.44 160 GLN A N 1
ATOM 1250 C CA . GLN A 1 160 ? 12.009 -2.138 8.611 1.00 97.44 160 GLN A CA 1
ATOM 1251 C C . GLN A 1 160 ? 10.514 -2.445 8.794 1.00 97.44 160 GLN A C 1
ATOM 1253 O O . GLN A 1 160 ? 9.789 -1.670 9.424 1.00 97.44 160 GLN A O 1
ATOM 1258 N N . MET A 1 161 ? 10.032 -3.571 8.257 1.00 96.94 161 MET A N 1
ATOM 1259 C CA . MET A 1 161 ? 8.680 -4.057 8.545 1.00 96.94 161 MET A CA 1
ATOM 1260 C C . MET A 1 161 ? 8.529 -4.305 10.055 1.00 96.94 161 MET A C 1
ATOM 1262 O O . MET A 1 161 ? 9.396 -4.911 10.679 1.00 96.94 161 MET A O 1
ATOM 1266 N N . GLY A 1 162 ? 7.451 -3.797 10.650 1.00 95.88 162 GLY A N 1
ATOM 1267 C CA . GLY A 1 162 ? 7.221 -3.772 12.099 1.00 95.88 162 GLY A CA 1
ATOM 1268 C C . GLY A 1 162 ? 7.812 -2.551 12.819 1.00 95.88 162 GLY A C 1
ATOM 1269 O O . GLY A 1 162 ? 7.378 -2.240 13.925 1.00 95.88 162 GLY A O 1
ATOM 1270 N N . LEU A 1 163 ? 8.750 -1.822 12.200 1.00 97.56 163 LEU A N 1
ATOM 1271 C CA . LEU A 1 163 ? 9.392 -0.637 12.789 1.00 97.56 163 LEU A CA 1
ATOM 1272 C C . LEU A 1 163 ? 8.950 0.664 12.113 1.00 97.56 163 LEU A C 1
ATOM 1274 O O . LEU A 1 163 ? 8.468 1.572 12.791 1.00 97.56 163 LEU A O 1
ATOM 1278 N N . ALA A 1 164 ? 9.116 0.745 10.791 1.00 97.94 164 ALA A N 1
ATOM 1279 C CA . ALA A 1 164 ? 8.765 1.910 9.979 1.00 97.94 164 ALA A CA 1
ATOM 1280 C C . ALA A 1 164 ? 7.367 1.793 9.365 1.00 97.94 164 ALA A C 1
ATOM 1282 O O . ALA A 1 164 ? 6.673 2.795 9.197 1.00 97.94 164 ALA A O 1
ATOM 1283 N N . PHE A 1 165 ? 6.935 0.571 9.056 1.00 98.50 165 PHE A N 1
ATOM 1284 C CA . PHE A 1 165 ? 5.619 0.304 8.488 1.00 98.50 165 PHE A CA 1
ATOM 1285 C C . PHE A 1 165 ? 5.129 -1.096 8.857 1.00 98.50 165 PHE A C 1
ATOM 1287 O O . PHE A 1 165 ? 5.911 -1.960 9.253 1.00 98.50 165 PHE A O 1
ATOM 1294 N N . GLN A 1 166 ? 3.834 -1.326 8.696 1.00 98.25 166 GLN A N 1
ATOM 1295 C CA . GLN A 1 166 ? 3.209 -2.648 8.729 1.00 98.25 166 GLN A CA 1
ATOM 1296 C C . GLN A 1 166 ? 2.311 -2.813 7.501 1.00 98.25 166 GLN A C 1
ATOM 1298 O O . GLN A 1 166 ? 2.187 -1.885 6.699 1.00 98.25 166 GLN A O 1
ATOM 1303 N N . VAL A 1 167 ? 1.723 -3.996 7.328 1.00 98.06 167 VAL A N 1
ATOM 1304 C CA . VAL A 1 167 ? 0.807 -4.274 6.219 1.00 98.06 167 VAL A CA 1
ATOM 1305 C C . VAL A 1 167 ? -0.535 -4.786 6.725 1.00 98.06 167 VAL A C 1
ATOM 1307 O O . VAL A 1 167 ? -0.580 -5.481 7.737 1.00 98.06 167 VAL A O 1
ATOM 1310 N N . CYS A 1 168 ? -1.607 -4.453 6.016 1.00 98.12 168 CYS A N 1
ATOM 1311 C CA . CYS A 1 168 ? -2.945 -4.997 6.242 1.00 98.12 168 CYS A CA 1
ATOM 1312 C C . CYS A 1 168 ? -3.584 -5.457 4.930 1.00 98.12 168 CYS A C 1
ATOM 1314 O O . CYS A 1 168 ? -3.121 -5.100 3.842 1.00 98.12 168 CYS A O 1
ATOM 1316 N N . ASP A 1 169 ? -4.637 -6.261 5.039 1.00 97.75 169 ASP A N 1
ATOM 1317 C CA . ASP A 1 169 ? -5.450 -6.658 3.896 1.00 97.75 169 ASP A CA 1
ATOM 1318 C C . ASP A 1 169 ? -6.290 -5.490 3.332 1.00 97.75 169 ASP A C 1
ATOM 1320 O O . ASP A 1 169 ? -6.334 -4.372 3.862 1.00 97.75 169 ASP A O 1
ATOM 1324 N N . SER A 1 170 ? -6.953 -5.755 2.206 1.00 97.06 170 SER A N 1
ATOM 1325 C CA . SER A 1 170 ? -7.760 -4.765 1.493 1.00 97.06 170 SER A CA 1
ATOM 1326 C C . SER A 1 170 ? -9.015 -4.316 2.244 1.00 97.06 170 SER A C 1
ATOM 1328 O O . SER A 1 170 ? -9.453 -3.176 2.057 1.00 97.06 170 SER A O 1
ATOM 1330 N N . ASP A 1 171 ? -9.610 -5.179 3.065 1.00 96.94 171 ASP A N 1
ATOM 1331 C CA . ASP A 1 171 ? -10.818 -4.850 3.820 1.00 96.94 171 ASP A CA 1
ATOM 1332 C C . ASP A 1 171 ? -10.480 -3.890 4.964 1.00 96.94 171 ASP A C 1
ATOM 1334 O O . ASP A 1 171 ? -11.133 -2.856 5.127 1.00 96.94 171 ASP A O 1
ATOM 1338 N N . THR A 1 172 ? -9.403 -4.161 5.700 1.00 98.12 172 THR A N 1
ATOM 1339 C CA . THR A 1 172 ? -8.902 -3.267 6.748 1.00 98.12 172 THR A CA 1
ATOM 1340 C C . THR A 1 172 ? -8.464 -1.922 6.179 1.00 98.12 172 THR A C 1
ATOM 1342 O O . THR A 1 172 ? -8.829 -0.888 6.739 1.00 98.12 172 THR A O 1
ATOM 1345 N N . TRP A 1 173 ? -7.751 -1.894 5.046 1.00 97.69 173 TRP A N 1
ATOM 1346 C CA . TRP A 1 173 ? -7.389 -0.635 4.379 1.00 97.69 173 TRP A CA 1
ATOM 1347 C C . TRP A 1 173 ? -8.617 0.200 3.992 1.00 97.69 173 TRP A C 1
ATOM 1349 O O . TRP A 1 173 ? -8.657 1.411 4.227 1.00 97.69 173 TRP A O 1
ATOM 1359 N N . THR A 1 174 ? -9.648 -0.456 3.457 1.00 96.56 174 THR A N 1
ATOM 1360 C CA . THR A 1 174 ? -10.917 0.183 3.087 1.00 96.56 174 THR A CA 1
ATOM 1361 C C . THR A 1 174 ? -11.587 0.834 4.293 1.00 96.56 174 THR A C 1
ATOM 1363 O O . THR A 1 174 ? -12.003 1.989 4.224 1.00 96.56 174 THR A O 1
ATOM 1366 N N . VAL A 1 175 ? -11.649 0.123 5.421 1.00 96.88 175 VAL A N 1
ATOM 1367 C CA . VAL A 1 175 ? -12.220 0.672 6.654 1.00 96.88 175 VAL A CA 1
ATOM 1368 C C . VAL A 1 175 ? -11.399 1.858 7.149 1.00 96.88 175 VAL A C 1
ATOM 1370 O O . VAL A 1 175 ? -11.965 2.899 7.457 1.00 96.88 175 VAL A O 1
ATOM 1373 N N . MET A 1 176 ? -10.071 1.751 7.187 1.00 96.25 176 MET A N 1
ATOM 1374 C CA . MET A 1 176 ? -9.222 2.841 7.673 1.00 96.25 176 MET A CA 1
ATOM 1375 C C . MET A 1 176 ? -9.373 4.114 6.841 1.00 96.25 176 MET A C 1
ATOM 1377 O O . MET A 1 176 ? -9.547 5.195 7.398 1.00 96.25 176 MET A O 1
ATOM 1381 N N . THR A 1 177 ? -9.340 3.985 5.517 1.00 94.88 177 THR A N 1
ATOM 1382 C CA . THR A 1 177 ? -9.393 5.133 4.601 1.00 94.88 177 THR A CA 1
ATOM 1383 C C . THR A 1 177 ? -10.777 5.773 4.490 1.00 94.88 177 THR A C 1
ATOM 1385 O O . THR A 1 177 ? -10.867 6.919 4.066 1.00 94.88 177 THR A O 1
ATOM 1388 N N . ALA A 1 178 ? -11.844 5.097 4.934 1.00 92.81 178 ALA A N 1
ATOM 1389 C CA . ALA A 1 178 ? -13.172 5.704 5.060 1.00 92.81 178 ALA A CA 1
ATOM 1390 C C . ALA A 1 178 ? -13.232 6.786 6.157 1.00 92.81 178 A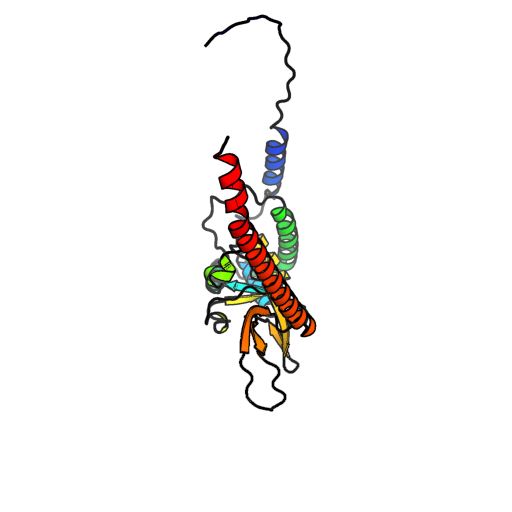LA A C 1
ATOM 1392 O O . ALA A 1 178 ? -13.963 7.768 6.020 1.00 92.81 178 ALA A O 1
ATOM 1393 N N . TRP A 1 179 ? -12.445 6.622 7.225 1.00 91.75 179 TRP A N 1
ATOM 1394 C CA . TRP A 1 179 ? -12.464 7.505 8.399 1.00 91.75 179 TRP A CA 1
ATOM 1395 C C . TRP A 1 179 ? -11.235 8.396 8.514 1.00 91.75 179 TRP A C 1
ATOM 1397 O O . TRP A 1 179 ? -11.304 9.466 9.113 1.00 91.75 179 T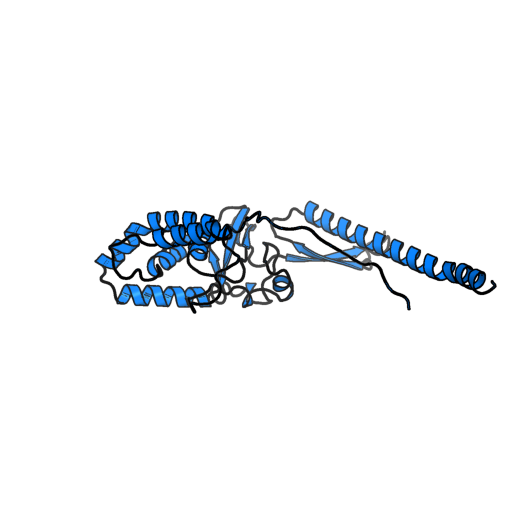RP A O 1
ATOM 1407 N N . VAL A 1 180 ? -10.100 7.948 7.983 1.00 92.31 180 VAL A N 1
ATOM 1408 C CA . VAL A 1 180 ? -8.806 8.593 8.176 1.00 92.31 180 VAL A CA 1
ATOM 1409 C C . VAL A 1 180 ? -8.282 9.102 6.834 1.00 92.31 180 VAL A C 1
ATOM 1411 O O . VAL A 1 180 ? -8.102 8.304 5.910 1.00 92.31 180 VAL A O 1
ATOM 1414 N N . PRO A 1 181 ? -7.966 10.404 6.711 1.00 91.69 181 PRO A N 1
ATOM 1415 C CA . PRO A 1 181 ? -7.347 10.922 5.503 1.00 91.69 181 PRO A CA 1
ATOM 1416 C C . PRO A 1 181 ? -5.966 10.290 5.300 1.00 91.69 181 PRO A C 1
ATOM 1418 O O . PRO A 1 181 ? -5.227 10.011 6.249 1.00 91.69 181 PRO A O 1
ATOM 1421 N N . TYR A 1 182 ? -5.581 10.118 4.042 1.00 93.38 182 TYR A N 1
ATOM 1422 C CA . TYR A 1 182 ? -4.287 9.560 3.664 1.00 93.38 182 TYR A CA 1
ATOM 1423 C C . TYR A 1 182 ? -3.610 10.426 2.598 1.00 93.38 182 TYR A C 1
ATOM 1425 O O . TYR A 1 182 ? -4.210 11.344 2.039 1.00 93.38 182 TYR A O 1
ATOM 1433 N N . ASP A 1 183 ? -2.307 10.254 2.403 1.00 94.25 183 ASP A N 1
ATOM 1434 C CA . ASP A 1 183 ? -1.550 10.927 1.340 1.00 94.25 183 ASP A CA 1
ATOM 1435 C C . ASP A 1 183 ? -1.416 10.067 0.086 1.00 94.25 183 ASP A C 1
ATOM 1437 O O . ASP A 1 183 ? -1.730 10.526 -1.007 1.00 94.25 183 ASP A O 1
ATOM 1441 N N . ILE A 1 184 ? -0.980 8.821 0.240 1.00 95.31 184 ILE A N 1
ATOM 1442 C CA . ILE A 1 184 ? -0.730 7.903 -0.858 1.00 95.31 184 ILE A CA 1
ATOM 1443 C C . ILE A 1 184 ? -1.041 6.468 -0.436 1.00 95.31 184 ILE A C 1
ATOM 1445 O O . ILE A 1 184 ? -0.583 5.958 0.590 1.00 95.31 184 ILE A O 1
ATOM 1449 N N . GLU A 1 185 ? -1.838 5.801 -1.260 1.00 96.62 185 GLU A N 1
ATOM 1450 C CA . GLU A 1 185 ? -2.094 4.371 -1.148 1.00 96.62 185 GLU A CA 1
ATOM 1451 C C . GLU A 1 185 ? -0.897 3.596 -1.695 1.00 96.62 185 GLU A C 1
ATOM 1453 O O . GLU A 1 185 ? -0.422 3.874 -2.794 1.00 96.62 185 GLU A O 1
ATOM 1458 N N . VAL A 1 186 ? -0.406 2.615 -0.938 1.00 98.00 186 VAL A N 1
ATOM 1459 C CA . VAL A 1 186 ? 0.791 1.844 -1.296 1.00 98.00 186 VAL A CA 1
ATOM 1460 C C . VAL A 1 186 ? 0.433 0.354 -1.364 1.00 98.00 186 VAL A C 1
ATOM 1462 O O . VAL A 1 186 ? 0.623 -0.374 -0.385 1.00 98.00 186 VAL A O 1
ATOM 1465 N N . PRO A 1 187 ? -0.103 -0.119 -2.508 1.00 98.00 187 PRO A N 1
ATOM 1466 C CA . PRO A 1 187 ? -0.532 -1.504 -2.667 1.00 98.00 187 PRO A CA 1
ATOM 1467 C C . PRO A 1 187 ? 0.663 -2.442 -2.869 1.00 98.00 187 PRO A C 1
ATOM 1469 O O . PRO A 1 187 ? 1.673 -2.079 -3.479 1.00 98.00 187 PRO A O 1
ATOM 1472 N N . ARG A 1 188 ? 0.531 -3.684 -2.406 1.00 97.88 188 ARG A N 1
ATOM 1473 C CA . ARG A 1 188 ? 1.505 -4.781 -2.491 1.00 97.88 188 ARG A CA 1
ATOM 1474 C C . ARG A 1 188 ? 0.815 -6.069 -2.908 1.00 97.88 188 ARG A C 1
ATOM 1476 O O . ARG A 1 188 ? -0.360 -6.270 -2.626 1.00 97.88 188 ARG A O 1
ATOM 1483 N N . GLY A 1 189 ? 1.530 -6.917 -3.640 1.00 96.94 189 GLY A N 1
ATOM 1484 C CA . GLY A 1 189 ? 1.030 -8.229 -4.048 1.00 96.94 189 GLY A CA 1
ATOM 1485 C C . GLY A 1 189 ? 1.464 -9.323 -3.081 1.00 96.94 189 GLY A C 1
ATOM 1486 O O . GLY A 1 189 ? 2.521 -9.217 -2.463 1.00 96.94 189 GLY A O 1
ATOM 1487 N N . VAL A 1 190 ? 0.681 -10.394 -2.991 1.00 97.31 190 VAL A N 1
ATOM 1488 C CA . VAL A 1 190 ? 1.097 -11.635 -2.324 1.00 97.31 190 VAL A CA 1
ATOM 1489 C C . VAL A 1 190 ? 1.684 -12.606 -3.346 1.00 97.31 190 VAL A C 1
ATOM 1491 O O . VAL A 1 190 ? 1.066 -12.884 -4.377 1.00 97.31 190 VAL A O 1
ATOM 1494 N N . TYR A 1 191 ? 2.858 -13.160 -3.050 1.00 95.75 191 TYR A N 1
ATOM 1495 C CA . TYR A 1 191 ? 3.540 -14.158 -3.876 1.00 95.75 191 TYR A CA 1
ATOM 1496 C C . TYR A 1 191 ? 3.919 -15.396 -3.057 1.00 95.75 191 TYR A C 1
ATOM 1498 O O . TYR A 1 191 ? 3.972 -15.359 -1.828 1.00 95.75 191 TYR A O 1
ATOM 1506 N N . ARG A 1 192 ? 4.180 -16.511 -3.748 1.00 96.19 192 ARG A N 1
ATOM 1507 C CA . ARG A 1 192 ? 4.607 -17.772 -3.131 1.00 96.19 192 ARG A CA 1
ATOM 1508 C C . ARG A 1 192 ? 6.120 -17.941 -3.255 1.00 96.19 192 ARG A C 1
ATOM 1510 O O . ARG A 1 192 ? 6.660 -17.838 -4.352 1.00 96.19 192 ARG A O 1
ATOM 1517 N N . GLN A 1 193 ? 6.789 -18.265 -2.152 1.00 94.19 193 GLN A N 1
ATOM 1518 C CA . GLN A 1 193 ? 8.211 -18.601 -2.107 1.00 94.19 193 GLN A CA 1
ATOM 1519 C C . GLN A 1 193 ? 8.430 -19.782 -1.160 1.00 94.19 193 GLN A C 1
ATOM 1521 O O . GLN A 1 193 ? 8.020 -19.741 -0.005 1.00 94.19 193 GLN A O 1
ATOM 1526 N N . GLY A 1 194 ? 9.042 -20.864 -1.651 1.00 94.12 194 GLY A N 1
ATOM 1527 C CA . GLY A 1 194 ? 9.328 -22.042 -0.818 1.00 94.12 194 GLY A CA 1
ATOM 1528 C C . GLY A 1 194 ? 8.082 -22.642 -0.151 1.00 94.12 194 GLY A C 1
ATOM 1529 O O . GLY A 1 194 ? 8.121 -23.014 1.017 1.00 94.12 194 GLY A O 1
ATOM 1530 N N . GLY A 1 195 ? 6.946 -22.657 -0.856 1.00 95.38 195 GLY A N 1
ATOM 1531 C CA . GLY A 1 195 ? 5.669 -23.161 -0.338 1.00 95.38 195 GLY A CA 1
ATOM 1532 C C . GLY A 1 195 ? 4.914 -22.203 0.591 1.00 95.38 195 GLY A C 1
ATOM 1533 O O . GLY A 1 195 ? 3.724 -22.417 0.809 1.00 95.38 195 GLY A O 1
ATOM 1534 N N . ARG A 1 196 ? 5.543 -21.122 1.067 1.00 97.25 196 ARG A N 1
ATOM 1535 C CA . ARG A 1 196 ? 4.923 -20.102 1.924 1.00 97.25 196 ARG A CA 1
ATOM 1536 C C . ARG A 1 196 ? 4.479 -18.891 1.112 1.00 97.25 196 ARG A C 1
ATOM 1538 O O . ARG A 1 196 ? 5.033 -18.611 0.049 1.00 97.25 196 ARG A O 1
ATOM 1545 N N . LEU A 1 197 ? 3.454 -18.198 1.596 1.00 97.25 197 LEU A N 1
ATOM 1546 C CA . LEU A 1 197 ? 2.987 -16.942 1.017 1.00 97.25 197 LEU A CA 1
ATOM 1547 C C . LEU A 1 197 ? 3.651 -15.767 1.732 1.00 97.25 197 LEU A C 1
ATOM 1549 O O . LEU A 1 197 ? 3.883 -15.817 2.939 1.00 97.25 197 LEU A O 1
ATOM 1553 N N . HIS A 1 198 ? 3.965 -14.727 0.968 1.00 97.00 198 HIS A N 1
ATOM 1554 C CA . HIS A 1 198 ? 4.635 -13.524 1.440 1.00 97.00 198 HIS A CA 1
ATOM 1555 C C . HIS A 1 198 ? 4.034 -12.295 0.762 1.00 97.00 198 HIS A C 1
ATOM 1557 O O . HIS A 1 198 ? 3.744 -12.324 -0.434 1.00 97.00 198 HIS A O 1
ATOM 1563 N N . VAL A 1 199 ? 3.912 -11.194 1.502 1.00 97.44 199 VAL A N 1
ATOM 1564 C CA . VAL A 1 199 ? 3.639 -9.880 0.910 1.00 97.44 199 VAL A CA 1
ATOM 1565 C C . VAL A 1 199 ? 4.934 -9.363 0.280 1.00 97.44 199 VAL A C 1
ATOM 1567 O O . VAL A 1 199 ? 5.968 -9.255 0.941 1.00 97.44 199 VAL A O 1
ATOM 1570 N N . GLU A 1 200 ? 4.906 -9.058 -1.014 1.00 97.31 200 GLU A N 1
ATOM 1571 C CA . GLU A 1 200 ? 6.034 -8.478 -1.743 1.00 97.31 200 GLU A CA 1
ATOM 1572 C C . GLU A 1 200 ? 6.189 -7.006 -1.380 1.00 97.31 200 GLU A C 1
ATOM 1574 O O . GLU A 1 200 ? 5.744 -6.140 -2.113 1.00 97.31 200 GLU A O 1
ATOM 1579 N N . VAL A 1 201 ? 6.825 -6.714 -0.249 1.00 96.50 201 VAL A N 1
ATOM 1580 C CA . VAL A 1 201 ? 7.051 -5.341 0.233 1.00 96.50 201 VAL A CA 1
ATOM 1581 C C . VAL A 1 201 ? 7.875 -4.501 -0.752 1.00 96.50 201 VAL A C 1
ATOM 1583 O O . VAL A 1 201 ? 7.616 -3.305 -0.915 1.00 96.50 201 VAL A O 1
ATOM 1586 N N . GLN A 1 202 ? 8.862 -5.125 -1.396 1.00 96.88 202 GLN A N 1
ATOM 1587 C CA . GLN A 1 202 ? 9.810 -4.471 -2.287 1.00 96.88 202 GLN A CA 1
ATOM 1588 C C . GLN A 1 202 ? 9.855 -5.209 -3.629 1.00 96.88 202 GLN A C 1
ATOM 1590 O O . GLN A 1 202 ? 10.377 -6.327 -3.677 1.00 96.88 202 GLN A O 1
ATOM 1595 N N . PRO A 1 203 ? 9.352 -4.596 -4.715 1.00 95.94 203 PRO A N 1
ATOM 1596 C CA . PRO A 1 203 ? 9.457 -5.184 -6.041 1.00 95.94 203 PRO A CA 1
ATOM 1597 C C . PRO A 1 203 ? 10.910 -5.155 -6.532 1.00 95.94 203 PRO A C 1
ATOM 1599 O O . PRO A 1 203 ? 11.740 -4.367 -6.051 1.00 95.94 203 PRO A O 1
ATOM 1602 N N . LEU A 1 204 ? 11.206 -6.024 -7.496 1.00 94.94 204 LEU A N 1
ATOM 1603 C CA . LEU A 1 204 ? 12.533 -6.232 -8.064 1.00 94.94 204 LEU A CA 1
ATOM 1604 C C . LEU A 1 204 ? 12.873 -5.119 -9.055 1.00 94.94 204 LEU A C 1
ATOM 1606 O O . LEU A 1 204 ? 12.129 -4.893 -10.006 1.00 94.94 204 LEU A O 1
ATOM 1610 N N . LEU A 1 205 ? 14.015 -4.460 -8.865 1.00 94.31 205 LEU A N 1
ATOM 1611 C CA . LEU A 1 205 ? 14.626 -3.641 -9.908 1.00 94.31 205 LEU A CA 1
ATOM 1612 C C . LEU A 1 205 ? 15.508 -4.552 -10.762 1.00 94.31 205 LEU A C 1
ATOM 1614 O O . LEU A 1 205 ? 16.461 -5.137 -10.249 1.00 94.31 205 LEU A O 1
ATOM 1618 N N . LEU A 1 206 ? 15.153 -4.706 -12.033 1.00 94.62 206 LEU A N 1
ATOM 1619 C CA . LEU A 1 206 ? 15.887 -5.521 -12.990 1.00 94.62 206 LEU A CA 1
ATOM 1620 C C . LEU A 1 206 ? 16.638 -4.613 -13.959 1.00 94.62 206 LEU A C 1
ATOM 1622 O O . LEU A 1 206 ? 16.059 -3.675 -14.506 1.00 94.62 206 LEU A O 1
ATOM 1626 N N . HIS A 1 207 ? 17.907 -4.942 -14.178 1.00 94.62 207 HIS A N 1
ATOM 1627 C CA . HIS A 1 207 ? 18.780 -4.304 -15.154 1.00 94.62 207 HIS A CA 1
ATOM 1628 C C . HIS A 1 207 ? 18.914 -5.245 -16.352 1.00 94.62 207 HIS A C 1
ATOM 1630 O O . HIS A 1 207 ? 19.428 -6.359 -16.213 1.00 94.62 207 HIS A O 1
ATOM 1636 N N . ALA A 1 208 ? 18.402 -4.842 -17.513 1.00 92.38 208 ALA A N 1
ATOM 1637 C CA . ALA A 1 208 ? 18.514 -5.620 -18.740 1.00 92.38 208 ALA A CA 1
ATOM 1638 C C . ALA A 1 208 ? 19.736 -5.192 -19.545 1.00 92.38 208 ALA A C 1
ATOM 1640 O O . ALA A 1 208 ? 19.945 -4.008 -19.804 1.00 92.38 208 ALA A O 1
ATOM 1641 N N . PHE A 1 209 ? 20.482 -6.190 -20.010 1.00 91.94 209 PHE A N 1
ATOM 1642 C CA . PHE A 1 209 ? 21.650 -6.020 -20.860 1.00 91.94 209 PHE A CA 1
ATOM 1643 C C . PHE A 1 209 ? 21.485 -6.830 -22.142 1.00 91.94 209 PHE A C 1
ATOM 1645 O O . PHE A 1 209 ? 20.894 -7.913 -22.141 1.00 91.94 209 PHE A O 1
ATOM 1652 N N . ARG A 1 210 ? 22.027 -6.312 -23.239 1.00 89.25 210 ARG A N 1
ATOM 1653 C CA . ARG A 1 210 ? 22.110 -6.992 -24.528 1.00 89.25 210 ARG A CA 1
ATOM 1654 C C . ARG A 1 210 ? 23.549 -7.411 -24.773 1.00 89.25 210 ARG A C 1
ATOM 1656 O O . ARG A 1 210 ? 24.469 -6.631 -24.564 1.00 89.25 210 ARG A O 1
ATOM 1663 N N . ALA A 1 211 ? 23.740 -8.641 -25.235 1.00 88.75 211 ALA A N 1
ATOM 1664 C CA . ALA A 1 211 ? 25.045 -9.094 -25.692 1.00 88.75 211 ALA A CA 1
ATOM 1665 C C . ALA A 1 211 ? 25.421 -8.383 -27.003 1.00 88.75 211 ALA A C 1
ATOM 1667 O O . ALA A 1 211 ? 24.626 -8.341 -27.948 1.00 88.75 211 ALA A O 1
ATOM 1668 N N . VAL A 1 212 ? 26.634 -7.837 -27.052 1.00 88.00 212 VAL A N 1
ATOM 1669 C CA . VAL A 1 212 ? 27.214 -7.163 -28.213 1.00 88.00 212 VAL A CA 1
ATOM 1670 C C . VAL A 1 212 ? 28.190 -8.123 -28.888 1.00 88.00 212 VAL A C 1
ATOM 1672 O O . VAL A 1 212 ? 29.201 -8.518 -28.311 1.00 88.00 212 VAL A O 1
ATOM 1675 N N . GLY A 1 213 ? 27.882 -8.491 -30.132 1.00 79.50 213 GLY A N 1
ATOM 1676 C CA . GLY A 1 213 ? 28.683 -9.416 -30.937 1.00 79.50 213 GLY A CA 1
ATOM 1677 C C . GLY A 1 213 ? 28.159 -10.856 -30.938 1.00 79.50 213 GLY A C 1
ATOM 1678 O O . GLY A 1 213 ? 27.459 -11.299 -30.033 1.00 79.50 213 GLY A O 1
ATOM 1679 N N . SER A 1 214 ? 28.484 -11.594 -32.003 1.00 66.75 214 SER A N 1
ATOM 1680 C CA . SER A 1 214 ? 28.182 -13.026 -32.130 1.00 66.75 214 SER A CA 1
ATOM 1681 C C . SER A 1 214 ? 29.369 -13.833 -31.609 1.00 66.75 214 SER A C 1
ATOM 1683 O O . SER A 1 214 ? 30.266 -14.180 -32.375 1.00 66.75 214 SER A O 1
ATOM 1685 N N . SER A 1 215 ? 29.435 -14.097 -30.304 1.00 55.53 215 SER A N 1
ATOM 1686 C CA . SER A 1 215 ? 30.492 -14.952 -29.759 1.00 55.53 215 SER A CA 1
ATOM 1687 C C . SER A 1 215 ? 30.101 -16.426 -29.907 1.00 55.53 215 SER A C 1
ATOM 1689 O O . SER A 1 215 ? 29.392 -16.985 -29.078 1.00 55.53 215 SER A O 1
ATOM 1691 N N . SER A 1 216 ? 30.588 -17.080 -30.965 1.00 68.62 216 SER A N 1
ATOM 1692 C CA . SER A 1 216 ? 30.573 -18.550 -31.088 1.00 68.62 216 SER A CA 1
ATOM 1693 C C . SER A 1 216 ? 31.604 -19.237 -30.179 1.00 68.62 216 SER A C 1
ATOM 1695 O O . SER A 1 216 ? 31.637 -20.461 -30.089 1.00 68.62 216 SER A O 1
A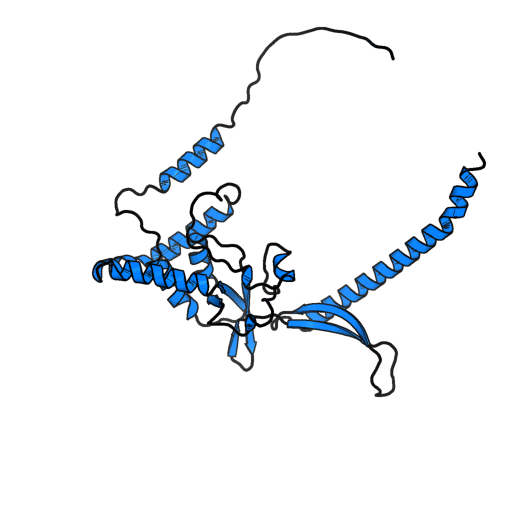TOM 1697 N N . SER A 1 217 ? 32.449 -18.458 -29.496 1.00 70.38 217 SER A N 1
ATOM 1698 C CA . SER A 1 217 ? 33.381 -18.940 -28.477 1.00 70.38 217 SER A CA 1
ATOM 1699 C C . SER A 1 217 ? 32.830 -18.627 -27.089 1.00 70.38 217 SER A C 1
ATOM 1701 O O . SER A 1 217 ? 32.283 -17.547 -26.879 1.00 70.38 217 SER A O 1
ATOM 1703 N N . CYS A 1 218 ? 32.990 -19.550 -26.138 1.00 60.53 218 CYS A N 1
ATOM 1704 C CA . CYS A 1 218 ? 32.517 -19.454 -24.748 1.00 60.53 218 CYS A CA 1
ATOM 1705 C C . CYS A 1 218 ? 33.205 -18.350 -23.909 1.00 60.53 218 CYS A C 1
ATOM 1707 O O . CYS A 1 218 ? 33.342 -18.496 -22.697 1.00 60.53 218 CYS A O 1
ATOM 1709 N N . ARG A 1 219 ? 33.710 -17.283 -24.536 1.00 74.25 219 ARG A N 1
ATOM 1710 C CA . ARG A 1 219 ? 34.274 -16.121 -23.847 1.00 74.25 219 ARG A CA 1
ATOM 1711 C C . ARG A 1 219 ? 33.159 -15.179 -23.412 1.00 74.25 219 ARG A C 1
ATOM 1713 O O . ARG A 1 219 ? 32.109 -15.113 -24.043 1.00 74.25 219 ARG A O 1
ATOM 1720 N N . GLU A 1 220 ? 33.422 -14.456 -22.331 1.00 79.31 220 GLU A N 1
ATOM 1721 C CA . GLU A 1 220 ? 32.558 -13.398 -21.817 1.00 79.31 220 GLU A CA 1
ATOM 1722 C C . GLU A 1 220 ? 32.249 -12.394 -22.937 1.00 79.31 220 GLU A C 1
ATOM 1724 O O . GLU A 1 220 ? 33.146 -11.737 -23.472 1.00 79.31 220 GLU A O 1
ATOM 1729 N N . ALA A 1 221 ? 30.986 -12.350 -23.362 1.00 80.38 221 ALA A N 1
ATOM 1730 C CA . ALA A 1 221 ? 30.537 -11.422 -24.387 1.00 80.38 221 ALA A CA 1
ATOM 1731 C C . ALA A 1 221 ? 30.465 -10.014 -23.789 1.00 80.38 221 ALA A C 1
ATOM 1733 O O . ALA A 1 221 ? 29.975 -9.834 -22.673 1.00 80.38 221 ALA A O 1
ATOM 1734 N N . ALA A 1 222 ? 30.904 -9.008 -24.547 1.00 88.81 222 ALA A N 1
ATOM 1735 C CA . ALA A 1 222 ? 30.653 -7.622 -24.176 1.00 88.81 222 ALA A CA 1
ATOM 1736 C C . ALA A 1 222 ? 29.136 -7.395 -24.068 1.00 88.81 222 ALA A C 1
ATOM 1738 O O . ALA A 1 222 ? 28.363 -7.940 -24.859 1.00 88.81 222 ALA A O 1
ATOM 1739 N N . THR A 1 223 ? 28.699 -6.606 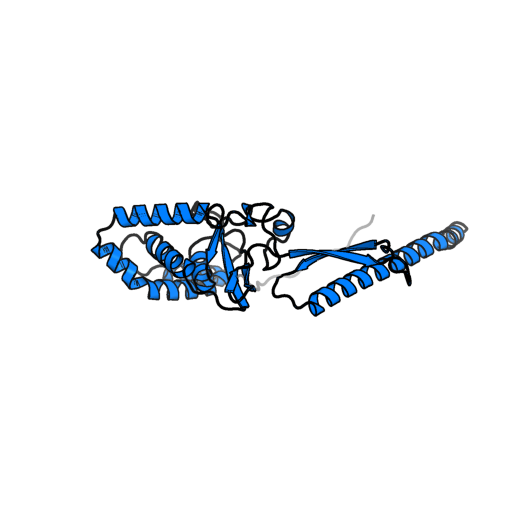-23.090 1.00 91.56 223 THR A N 1
ATOM 1740 C CA . THR A 1 223 ? 27.279 -6.307 -22.884 1.00 91.56 223 THR A CA 1
ATOM 1741 C C . THR A 1 223 ? 27.027 -4.806 -22.924 1.00 91.56 223 THR A C 1
ATOM 1743 O O . THR A 1 223 ? 27.857 -4.015 -22.482 1.00 91.56 223 THR A O 1
ATOM 1746 N N . GLU A 1 224 ? 25.880 -4.415 -23.474 1.00 91.00 224 GLU A N 1
ATOM 1747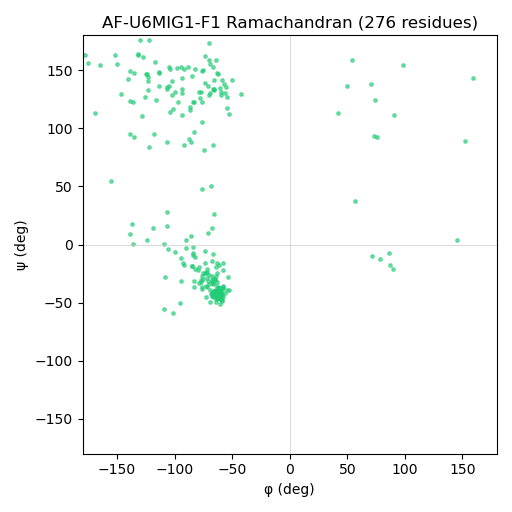 C CA . GLU A 1 224 ? 25.384 -3.039 -23.475 1.00 91.00 224 GLU A CA 1
ATOM 1748 C C . GLU A 1 224 ? 24.114 -2.946 -22.614 1.00 91.00 224 GLU A C 1
ATOM 1750 O O . GLU A 1 224 ? 23.258 -3.836 -22.695 1.00 91.00 224 GLU A O 1
ATOM 1755 N N . PRO A 1 225 ? 23.967 -1.914 -21.763 1.00 92.44 225 PRO A N 1
ATOM 1756 C CA . PRO A 1 225 ? 22.742 -1.714 -20.998 1.00 92.44 225 PRO A CA 1
ATOM 1757 C C . PRO A 1 225 ? 21.585 -1.379 -21.945 1.00 92.44 225 PRO A C 1
ATOM 1759 O O . PRO A 1 225 ? 21.720 -0.546 -22.838 1.00 92.44 225 PRO A O 1
ATOM 1762 N N . VAL A 1 226 ? 20.439 -2.024 -21.738 1.00 91.31 226 VAL A N 1
ATOM 1763 C CA . VAL A 1 226 ? 19.224 -1.811 -22.537 1.00 91.31 226 VAL A CA 1
ATOM 1764 C C . VAL A 1 226 ? 18.252 -0.931 -21.771 1.00 91.31 226 VAL A C 1
ATOM 1766 O O . VAL A 1 226 ? 17.860 0.128 -22.256 1.00 91.31 226 VAL A O 1
ATOM 1769 N N . ALA A 1 227 ? 17.838 -1.378 -20.586 1.00 91.56 227 ALA A N 1
ATOM 1770 C CA . ALA A 1 227 ? 16.826 -0.700 -19.791 1.00 91.56 227 ALA A CA 1
ATOM 1771 C C . ALA A 1 227 ? 16.820 -1.199 -18.346 1.00 91.56 227 ALA A C 1
ATOM 1773 O O . ALA A 1 227 ? 17.116 -2.365 -18.078 1.00 91.56 227 ALA A O 1
ATOM 1774 N N . ASP A 1 228 ? 16.344 -0.335 -17.457 1.00 91.69 228 ASP A N 1
ATOM 1775 C CA . ASP A 1 228 ? 15.984 -0.685 -16.090 1.00 91.69 228 ASP A CA 1
ATOM 1776 C C . ASP A 1 228 ? 14.464 -0.735 -15.975 1.00 91.69 228 ASP A C 1
ATOM 1778 O O . ASP A 1 228 ? 13.757 0.140 -16.481 1.00 91.69 228 ASP A O 1
ATOM 1782 N N . PHE A 1 229 ? 13.928 -1.748 -15.302 1.00 92.12 229 PHE A N 1
ATOM 1783 C CA . PHE A 1 229 ? 12.491 -1.823 -15.062 1.00 92.12 229 PHE A CA 1
ATOM 1784 C C . PHE A 1 229 ? 12.167 -2.542 -13.761 1.00 92.12 229 PHE A C 1
ATOM 1786 O O . PHE A 1 229 ? 12.928 -3.363 -13.250 1.00 92.12 229 PHE A O 1
ATOM 1793 N N . VAL A 1 230 ? 10.993 -2.224 -13.221 1.00 93.44 230 VAL A N 1
ATOM 1794 C CA . VAL A 1 230 ? 10.512 -2.816 -11.977 1.00 93.44 230 VAL A CA 1
ATOM 1795 C C . VAL A 1 230 ? 9.564 -3.977 -12.271 1.00 93.44 230 VAL A C 1
ATOM 1797 O O . VAL A 1 230 ? 8.532 -3.807 -12.935 1.00 93.44 230 VAL A O 1
ATOM 1800 N N . ALA A 1 231 ? 9.902 -5.152 -11.749 1.00 94.88 231 ALA A N 1
ATOM 1801 C CA . ALA A 1 231 ? 9.131 -6.385 -11.849 1.00 94.88 231 ALA A CA 1
ATOM 1802 C C . ALA A 1 231 ? 8.597 -6.819 -10.479 1.00 94.88 231 ALA A C 1
ATOM 1804 O O . ALA A 1 231 ? 9.237 -6.591 -9.453 1.00 94.88 231 ALA A O 1
ATOM 1805 N N . THR A 1 232 ? 7.427 -7.450 -10.467 1.00 94.81 232 THR A N 1
ATOM 1806 C CA . THR A 1 232 ? 6.932 -8.164 -9.284 1.00 94.81 232 THR A CA 1
ATOM 1807 C C . THR A 1 232 ? 7.379 -9.618 -9.362 1.00 94.81 232 THR A C 1
ATOM 1809 O O . THR A 1 232 ? 7.531 -10.173 -10.447 1.00 94.81 232 THR A O 1
ATOM 1812 N N . ARG A 1 233 ? 7.567 -10.284 -8.226 1.00 94.06 233 ARG A N 1
ATOM 1813 C CA . ARG A 1 233 ? 7.945 -11.711 -8.173 1.00 94.06 233 ARG A CA 1
ATOM 1814 C C . ARG A 1 233 ? 6.884 -12.642 -8.752 1.00 94.06 233 ARG A C 1
ATOM 1816 O O . ARG A 1 233 ? 7.184 -13.784 -9.078 1.00 94.06 233 ARG A O 1
ATOM 1823 N N . SER A 1 234 ? 5.652 -12.159 -8.848 1.00 91.19 234 SER A N 1
ATOM 1824 C CA . SER A 1 234 ? 4.542 -12.837 -9.512 1.00 91.19 234 SER A CA 1
ATOM 1825 C C . SER A 1 234 ? 4.498 -12.616 -11.028 1.00 91.19 234 SER A C 1
ATOM 1827 O O . SER A 1 234 ? 3.670 -13.243 -11.685 1.00 91.19 234 SER A O 1
ATOM 1829 N N . ASP A 1 235 ? 5.338 -11.737 -11.592 1.00 93.12 235 ASP A N 1
ATOM 1830 C CA . ASP A 1 235 ? 5.382 -11.536 -13.040 1.00 93.12 235 ASP A CA 1
ATOM 1831 C C . ASP A 1 235 ? 5.889 -12.802 -13.739 1.00 93.12 235 ASP A C 1
ATOM 1833 O O . ASP A 1 235 ? 6.914 -13.377 -13.368 1.00 93.12 235 ASP A O 1
ATOM 1837 N N . ALA A 1 236 ? 5.197 -13.203 -14.806 1.00 93.12 236 ALA A N 1
ATOM 1838 C CA . ALA A 1 236 ? 5.695 -14.239 -15.699 1.00 93.12 236 ALA A CA 1
ATOM 1839 C C . ALA A 1 236 ? 6.964 -13.754 -16.419 1.00 93.12 236 ALA A C 1
ATOM 1841 O O . ALA A 1 236 ? 7.046 -12.600 -16.852 1.00 93.12 236 ALA A O 1
ATOM 1842 N N . LEU A 1 237 ? 7.935 -14.651 -16.611 1.00 93.12 237 LEU A N 1
ATOM 1843 C CA . LEU A 1 237 ? 9.175 -14.327 -17.319 1.00 93.12 237 LEU A CA 1
ATOM 1844 C C . LEU A 1 237 ? 8.904 -13.831 -18.750 1.00 93.12 237 LEU A C 1
ATOM 1846 O O . LEU A 1 237 ? 9.558 -12.897 -19.205 1.00 93.12 237 LEU A O 1
ATOM 1850 N N . ASP A 1 238 ? 7.891 -14.376 -19.426 1.00 94.94 238 ASP A N 1
ATOM 1851 C CA . ASP A 1 238 ? 7.491 -13.935 -20.767 1.00 94.94 238 ASP A CA 1
ATOM 1852 C C . ASP A 1 238 ? 7.057 -12.466 -20.798 1.00 94.94 238 ASP A C 1
ATOM 1854 O O . ASP A 1 238 ? 7.395 -11.737 -21.731 1.00 94.94 238 ASP A O 1
ATOM 1858 N N . LEU A 1 239 ? 6.370 -11.998 -19.749 1.00 92.38 239 LEU A N 1
ATOM 1859 C CA 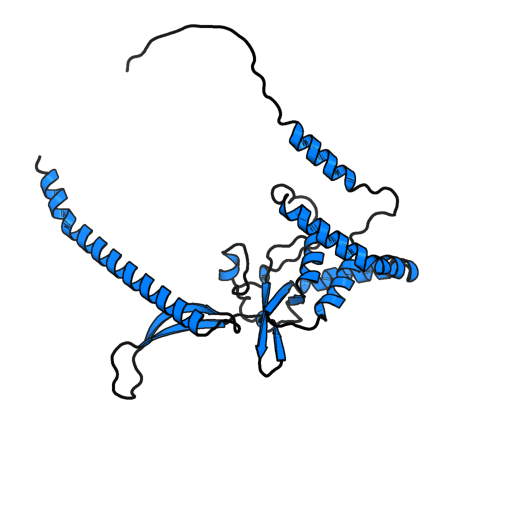. LEU A 1 239 ? 5.982 -10.594 -19.615 1.00 92.38 239 LEU A CA 1
ATOM 1860 C C . LEU A 1 239 ? 7.218 -9.701 -19.460 1.00 92.38 239 LEU A C 1
ATOM 1862 O O . LEU A 1 239 ? 7.288 -8.621 -20.047 1.00 92.38 239 LEU A O 1
ATOM 1866 N N . VAL A 1 240 ? 8.204 -10.161 -18.689 1.00 92.56 240 VAL A N 1
ATOM 1867 C CA . VAL A 1 240 ? 9.486 -9.471 -18.516 1.00 92.56 240 VAL A CA 1
ATOM 1868 C C . VAL A 1 240 ? 10.249 -9.399 -19.844 1.00 92.56 240 VAL A C 1
ATOM 1870 O O . VAL A 1 240 ? 10.650 -8.313 -20.259 1.00 92.56 240 VAL A O 1
ATOM 1873 N N . ILE A 1 241 ? 10.379 -10.521 -20.557 1.00 92.69 241 ILE A N 1
ATOM 1874 C CA . ILE A 1 241 ? 11.030 -10.590 -21.874 1.00 92.69 241 ILE A CA 1
ATOM 1875 C C . ILE A 1 241 ? 10.326 -9.668 -22.873 1.00 92.69 241 ILE A C 1
ATOM 1877 O O . ILE A 1 241 ? 10.986 -8.946 -23.624 1.00 92.69 241 ILE A O 1
ATOM 1881 N N . HIS A 1 242 ? 8.993 -9.667 -22.882 1.00 93.50 242 HIS A N 1
ATOM 1882 C CA . HIS A 1 242 ? 8.209 -8.812 -23.764 1.00 93.50 242 HIS A CA 1
ATOM 1883 C C . HIS A 1 242 ? 8.485 -7.326 -23.506 1.00 93.50 242 HIS A C 1
ATOM 1885 O O . HIS A 1 242 ? 8.749 -6.588 -24.454 1.00 93.50 242 HIS A O 1
ATOM 1891 N N . LYS A 1 243 ? 8.519 -6.895 -22.236 1.00 91.50 243 LYS A N 1
ATOM 1892 C CA . LYS A 1 243 ? 8.864 -5.511 -21.867 1.00 91.50 243 LYS A CA 1
ATOM 1893 C C . LYS A 1 243 ? 10.267 -5.118 -22.325 1.00 91.50 243 LYS A C 1
ATOM 1895 O O . LYS A 1 243 ? 10.440 -4.027 -22.861 1.00 91.50 243 LYS A O 1
ATOM 1900 N N . VAL A 1 244 ? 11.254 -6.001 -22.163 1.00 92.12 244 VAL A N 1
ATOM 1901 C CA . VAL A 1 244 ? 12.629 -5.745 -22.628 1.00 92.12 244 VAL A CA 1
ATOM 1902 C C . VAL A 1 244 ? 12.670 -5.587 -24.149 1.00 92.12 244 VAL A C 1
ATOM 1904 O O . VAL A 1 244 ? 13.249 -4.624 -24.649 1.00 92.12 244 VAL A O 1
ATOM 1907 N N . LYS A 1 245 ? 12.002 -6.477 -24.895 1.00 91.69 245 LYS A N 1
ATOM 1908 C CA . LYS A 1 245 ? 11.900 -6.375 -26.361 1.00 91.69 245 LYS A CA 1
ATOM 1909 C C . LYS A 1 245 ? 11.208 -5.084 -26.799 1.00 91.69 245 LYS A C 1
ATOM 1911 O O . LYS A 1 245 ? 11.662 -4.443 -27.741 1.00 91.69 245 LYS A O 1
ATOM 1916 N N . GLN A 1 246 ? 10.142 -4.685 -26.108 1.00 92.44 246 GLN A N 1
ATOM 1917 C CA . GLN A 1 246 ? 9.423 -3.445 -26.393 1.00 92.44 246 GLN A CA 1
ATOM 1918 C C . GLN A 1 246 ? 10.317 -2.211 -26.190 1.00 92.44 246 GLN A C 1
ATOM 1920 O O . GLN A 1 246 ? 10.356 -1.338 -27.054 1.00 92.44 246 GLN A O 1
ATOM 1925 N N . GLN A 1 247 ? 11.076 -2.155 -25.091 1.00 89.56 247 GLN A N 1
ATOM 1926 C CA . GLN A 1 247 ? 12.031 -1.069 -24.826 1.00 89.56 247 GLN A CA 1
ATOM 1927 C C . GLN A 1 247 ? 13.146 -1.018 -25.880 1.00 89.56 247 GLN A C 1
ATOM 1929 O O . GLN A 1 247 ? 13.480 0.051 -26.391 1.00 89.56 247 GLN A O 1
ATOM 1934 N N . GLN A 1 248 ? 13.665 -2.181 -26.280 1.00 89.00 248 GLN A N 1
ATOM 1935 C CA . GLN A 1 248 ? 14.665 -2.276 -27.341 1.00 89.00 248 GLN A CA 1
ATOM 1936 C C . GLN A 1 248 ? 14.138 -1.740 -28.685 1.00 89.00 248 GLN A C 1
ATOM 1938 O O . GLN A 1 248 ? 14.845 -1.011 -29.382 1.00 89.00 248 GLN A O 1
ATOM 1943 N N . GLN A 1 249 ? 12.893 -2.067 -29.048 1.00 91.38 249 GLN A N 1
ATOM 1944 C CA . GLN A 1 249 ? 12.261 -1.560 -30.272 1.00 91.38 249 GLN A CA 1
ATOM 1945 C C . GLN A 1 249 ? 12.074 -0.036 -30.237 1.00 91.38 249 GLN A C 1
ATOM 1947 O O . GLN A 1 249 ? 12.323 0.632 -31.241 1.00 91.38 249 GLN A O 1
ATOM 1952 N N . GLN A 1 250 ? 11.693 0.528 -29.086 1.00 91.19 250 GLN A N 1
ATOM 1953 C CA . GLN A 1 250 ? 11.537 1.978 -28.923 1.00 91.19 250 GLN A CA 1
ATOM 1954 C C . GLN A 1 250 ? 12.863 2.733 -29.105 1.00 91.19 250 GLN A C 1
ATOM 1956 O O . GLN A 1 250 ? 12.890 3.754 -29.793 1.00 91.19 250 GLN A O 1
ATOM 1961 N N . GLN A 1 251 ? 13.973 2.214 -28.571 1.00 88.81 251 GLN A N 1
ATOM 1962 C CA . GLN A 1 251 ? 15.295 2.822 -28.773 1.00 88.81 251 GLN A CA 1
ATOM 1963 C C . GLN A 1 251 ? 15.730 2.806 -30.245 1.00 88.81 251 GLN A C 1
ATOM 1965 O O . GLN A 1 251 ? 16.250 3.807 -30.742 1.00 88.81 251 GLN A O 1
ATOM 1970 N N . GLN A 1 252 ? 15.477 1.713 -30.974 1.00 89.44 252 GLN A N 1
ATOM 1971 C CA . GLN A 1 252 ? 15.807 1.636 -32.404 1.00 89.44 252 GLN A CA 1
ATOM 1972 C C . GLN A 1 252 ? 15.017 2.655 -33.237 1.00 89.44 252 GLN A C 1
ATOM 1974 O O . GLN A 1 252 ? 15.584 3.301 -34.119 1.00 89.44 252 GLN A O 1
ATOM 1979 N N . GLN A 1 253 ? 13.728 2.847 -32.938 1.00 92.44 253 GLN A N 1
ATOM 1980 C CA . GLN A 1 253 ? 12.911 3.850 -33.628 1.00 92.44 253 GLN A CA 1
ATOM 1981 C C . GLN A 1 253 ? 13.389 5.282 -33.348 1.00 92.44 253 GLN A C 1
ATOM 1983 O O . GLN A 1 253 ? 13.449 6.093 -34.273 1.00 92.44 253 GLN A O 1
ATOM 1988 N N . GLN A 1 254 ? 13.784 5.594 -32.108 1.00 91.69 254 GLN A N 1
ATOM 1989 C CA . GLN A 1 254 ? 14.336 6.912 -31.778 1.00 91.69 254 GLN A CA 1
ATOM 1990 C C . GLN A 1 254 ? 15.651 7.191 -32.513 1.00 91.69 254 GLN A C 1
ATOM 1992 O O . GLN A 1 254 ? 15.836 8.297 -33.020 1.00 91.69 254 GLN A O 1
ATOM 1997 N N . GLN A 1 255 ? 16.539 6.200 -32.638 1.00 90.81 255 GLN A N 1
ATOM 1998 C CA . GLN A 1 255 ? 17.778 6.364 -33.404 1.00 90.81 255 GLN A CA 1
ATOM 1999 C C . GLN A 1 255 ? 17.507 6.617 -34.892 1.00 90.81 255 GLN A C 1
ATOM 2001 O O . GLN A 1 255 ? 18.129 7.504 -35.476 1.00 90.81 255 GLN A O 1
ATOM 2006 N N . GLN A 1 256 ? 16.549 5.908 -35.501 1.00 92.56 256 GLN A N 1
ATOM 2007 C CA . GLN A 1 256 ? 16.165 6.174 -36.892 1.00 92.56 256 GLN A CA 1
ATOM 2008 C C . GLN A 1 256 ? 15.584 7.580 -37.070 1.00 92.56 256 GLN A C 1
ATOM 2010 O O . GLN A 1 256 ? 15.961 8.276 -38.010 1.00 92.56 256 GLN A O 1
ATOM 2015 N N . GLN A 1 257 ? 14.717 8.039 -36.160 1.00 92.75 257 GLN A N 1
ATOM 2016 C CA . GLN A 1 257 ? 14.197 9.407 -36.224 1.00 92.75 257 GLN A CA 1
ATOM 2017 C C . GLN A 1 257 ? 15.294 10.457 -36.055 1.00 92.75 257 GLN A C 1
ATOM 2019 O O . GLN A 1 257 ? 15.283 11.452 -36.775 1.00 92.75 257 GLN A O 1
ATOM 2024 N N . GLN A 1 258 ? 16.260 10.250 -35.158 1.00 92.81 258 GLN A N 1
ATOM 2025 C CA . GLN A 1 258 ? 17.403 11.157 -35.026 1.00 92.81 258 GLN A CA 1
ATOM 2026 C C . GLN A 1 258 ? 18.254 11.190 -36.299 1.00 92.81 258 GLN A C 1
ATOM 2028 O O . GLN A 1 258 ? 18.617 12.274 -36.746 1.00 92.81 258 GLN A O 1
ATOM 2033 N N . GLN A 1 259 ? 18.512 10.041 -36.934 1.00 92.69 259 GLN A N 1
ATOM 2034 C CA . GLN A 1 259 ? 19.222 9.997 -38.216 1.00 92.69 259 GLN A CA 1
ATOM 2035 C C . GLN A 1 259 ? 18.452 10.729 -39.318 1.00 92.69 259 GLN A C 1
ATOM 2037 O O . GLN A 1 259 ? 19.035 11.543 -40.026 1.00 92.69 259 GLN A O 1
ATOM 2042 N N . LEU A 1 260 ? 17.139 10.506 -39.427 1.00 93.81 260 LEU A N 1
ATOM 2043 C CA . LEU A 1 260 ? 16.288 11.219 -40.383 1.00 93.81 260 LEU A CA 1
ATOM 2044 C C . LEU A 1 260 ? 16.244 12.726 -40.103 1.00 93.81 260 LEU A C 1
ATOM 2046 O O . LEU A 1 260 ? 16.264 13.521 -41.037 1.00 93.81 260 LEU A O 1
ATOM 2050 N N . THR A 1 261 ? 16.240 13.123 -38.830 1.00 92.62 261 THR A N 1
ATOM 2051 C CA . THR A 1 261 ? 16.248 14.533 -38.411 1.00 92.62 261 THR A CA 1
ATOM 2052 C C . THR A 1 261 ? 17.582 15.196 -38.754 1.00 92.62 261 THR A C 1
ATOM 2054 O O . THR A 1 261 ? 17.597 16.305 -39.282 1.00 92.62 261 THR A O 1
ATOM 2057 N N . LEU A 1 262 ? 18.705 14.507 -38.525 1.00 93.00 262 LEU A N 1
ATOM 2058 C CA . LEU A 1 262 ? 20.034 14.971 -38.928 1.00 93.00 262 LEU A CA 1
ATOM 2059 C C . LEU A 1 262 ? 20.141 15.084 -40.453 1.00 93.00 262 LEU A C 1
ATOM 2061 O O . LEU A 1 262 ? 20.592 16.112 -40.951 1.00 93.00 262 LEU A O 1
ATOM 2065 N N . LEU A 1 263 ? 19.669 14.082 -41.201 1.00 90.06 263 LEU A N 1
ATOM 2066 C CA . LEU A 1 263 ? 19.632 14.130 -42.666 1.00 90.06 263 LEU A CA 1
ATOM 2067 C C . LEU A 1 263 ? 18.775 15.300 -43.171 1.00 90.06 263 LEU A C 1
ATOM 2069 O O . LEU A 1 263 ? 19.220 16.047 -44.038 1.00 90.06 263 LEU A O 1
ATOM 2073 N N . ALA A 1 264 ? 17.595 15.528 -42.589 1.00 87.25 264 ALA A N 1
ATOM 2074 C CA . ALA A 1 264 ? 16.747 16.670 -42.930 1.00 87.25 264 ALA A CA 1
ATOM 2075 C C . ALA A 1 264 ? 17.434 18.021 -42.645 1.00 87.25 264 ALA A C 1
ATOM 2077 O O . ALA A 1 264 ? 17.313 18.957 -43.442 1.00 87.25 264 ALA A O 1
ATOM 2078 N N . PHE A 1 265 ? 18.199 18.118 -41.552 1.00 90.69 265 PHE A N 1
ATOM 2079 C CA . PHE A 1 265 ? 18.966 19.316 -41.207 1.00 90.69 265 PHE A CA 1
ATOM 2080 C C . PHE A 1 265 ? 20.114 19.575 -42.194 1.00 90.69 265 PHE A C 1
ATOM 2082 O O . PHE A 1 265 ? 20.296 20.711 -42.624 1.00 90.69 265 PHE A O 1
ATOM 2089 N N . PHE A 1 266 ? 20.842 18.537 -42.623 1.00 89.06 266 PHE A N 1
ATOM 2090 C CA . PHE A 1 266 ? 21.922 18.665 -43.612 1.00 89.06 266 PHE A CA 1
ATOM 2091 C C . PHE A 1 266 ? 21.430 18.859 -45.054 1.00 89.06 266 PHE A C 1
ATOM 2093 O O . PHE A 1 266 ? 22.152 19.444 -45.858 1.00 89.06 266 PHE A O 1
ATOM 2100 N N . CYS A 1 267 ? 20.214 18.424 -45.395 1.00 77.25 267 CYS A N 1
ATOM 2101 C CA . CYS A 1 267 ? 19.622 18.650 -46.718 1.00 77.25 267 CYS A CA 1
ATOM 2102 C C . CYS A 1 267 ? 18.918 20.018 -46.858 1.00 77.25 267 CYS A C 1
ATOM 2104 O O . CYS A 1 267 ? 18.736 20.496 -47.977 1.00 77.25 267 CYS A O 1
ATOM 2106 N N . SER A 1 268 ? 18.566 20.689 -45.755 1.00 67.50 268 SER A N 1
ATOM 2107 C CA . SER A 1 268 ? 17.905 22.011 -45.761 1.00 67.50 268 SER A CA 1
ATOM 2108 C C . SER A 1 268 ? 18.748 23.249 -46.162 1.00 67.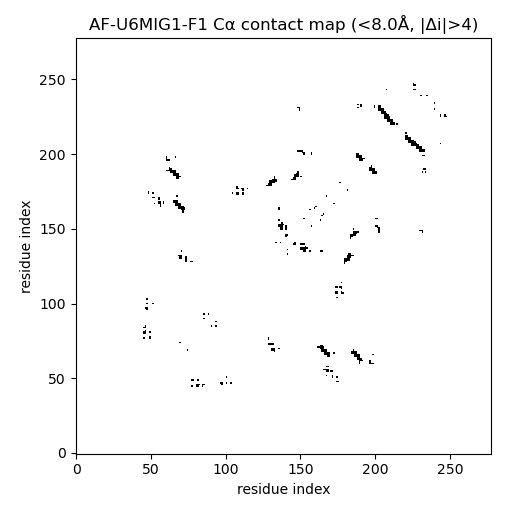50 268 SER A C 1
ATOM 2110 O O . SER A 1 268 ? 18.136 24.232 -46.589 1.00 67.50 268 SER A O 1
ATOM 2112 N N . PRO A 1 269 ? 20.101 23.285 -46.118 1.00 59.19 269 PRO A N 1
ATOM 2113 C CA . PRO A 1 269 ? 20.874 24.466 -46.530 1.00 59.19 269 PRO A CA 1
ATOM 2114 C C . PRO A 1 269 ? 20.715 24.806 -48.019 1.00 59.19 269 PRO A C 1
ATOM 2116 O O . PRO A 1 269 ? 20.812 25.970 -48.400 1.00 59.19 269 PRO A O 1
ATOM 2119 N N . LEU A 1 270 ? 20.414 23.810 -48.860 1.00 54.25 270 LEU A N 1
ATOM 2120 C CA . LEU A 1 270 ? 20.153 24.015 -50.288 1.00 54.25 270 LEU A CA 1
ATOM 2121 C C . LEU A 1 270 ? 18.793 24.678 -50.557 1.00 54.25 270 LEU A C 1
ATOM 2123 O O . LEU A 1 270 ? 18.639 25.354 -51.570 1.00 54.25 270 LEU A O 1
ATOM 2127 N N . VAL A 1 271 ? 17.826 24.551 -49.643 1.00 55.09 271 VAL A N 1
ATOM 2128 C CA . VAL A 1 271 ? 16.511 25.202 -49.771 1.00 55.09 271 VAL A CA 1
ATOM 2129 C C . VAL A 1 271 ? 16.567 26.656 -49.291 1.00 55.09 271 VAL A C 1
ATOM 2131 O O . VAL A 1 271 ? 15.966 27.526 -49.916 1.00 55.09 271 VAL A O 1
ATOM 2134 N N . PHE A 1 272 ? 17.345 26.960 -48.245 1.00 53.97 272 PHE A N 1
ATOM 2135 C CA . PHE A 1 272 ? 17.514 28.343 -47.777 1.00 53.97 272 PHE A CA 1
ATOM 2136 C C . PHE A 1 272 ? 18.376 29.200 -48.720 1.00 53.97 272 PHE A C 1
ATOM 2138 O O . PHE A 1 272 ? 18.053 30.365 -48.938 1.00 53.97 272 PHE A O 1
ATOM 2145 N N . ALA A 1 273 ? 19.411 28.635 -49.353 1.00 56.53 273 ALA A N 1
ATOM 2146 C CA . ALA A 1 273 ? 20.225 29.370 -50.328 1.00 56.53 273 ALA A CA 1
ATOM 2147 C C . ALA A 1 273 ? 19.461 29.726 -51.622 1.00 56.53 273 ALA A C 1
ATOM 2149 O O . ALA A 1 273 ? 19.764 30.737 -52.250 1.00 56.53 273 ALA A O 1
ATOM 2150 N N . ALA A 1 274 ? 18.447 28.942 -52.005 1.00 54.56 274 ALA A N 1
ATOM 2151 C CA . ALA A 1 274 ? 17.622 29.215 -53.185 1.00 54.56 274 ALA A CA 1
ATOM 2152 C C . ALA A 1 274 ? 16.541 30.292 -52.951 1.00 54.56 274 ALA A C 1
ATOM 2154 O O . ALA A 1 274 ? 16.086 30.914 -53.906 1.00 54.56 274 ALA A O 1
ATOM 2155 N N . LEU A 1 275 ? 16.146 30.544 -51.697 1.00 54.22 275 LEU A N 1
ATOM 2156 C CA . LEU A 1 275 ? 15.133 31.548 -51.336 1.00 54.22 275 LEU A CA 1
ATOM 2157 C C . LEU A 1 275 ? 15.715 32.931 -51.003 1.00 54.22 275 LEU A C 1
ATOM 2159 O O . LEU A 1 275 ? 14.971 33.902 -50.994 1.00 54.22 275 LEU A O 1
ATOM 2163 N N . SER A 1 276 ? 17.023 33.050 -50.755 1.00 56.09 276 SER A N 1
ATOM 2164 C CA . SER A 1 276 ? 17.698 34.349 -50.557 1.00 56.09 276 SER A CA 1
ATOM 2165 C C . SER A 1 276 ? 18.246 34.977 -51.849 1.00 56.09 276 SER A C 1
ATOM 2167 O O . SER A 1 276 ? 18.896 36.016 -51.786 1.00 56.09 276 SER A O 1
ATOM 2169 N N . ALA A 1 277 ? 18.009 34.352 -53.007 1.00 55.06 277 ALA A N 1
ATOM 2170 C CA . ALA A 1 277 ? 18.436 34.836 -54.324 1.00 55.06 277 ALA A CA 1
ATOM 2171 C C . ALA A 1 277 ? 17.281 35.406 -55.182 1.00 55.06 277 ALA A C 1
ATOM 2173 O O . ALA A 1 277 ? 17.445 35.567 -56.392 1.00 55.06 277 ALA A O 1
ATOM 2174 N N . VAL A 1 278 ? 16.132 35.706 -54.564 1.00 53.72 278 VAL A N 1
ATOM 2175 C CA . VAL A 1 278 ? 14.981 36.415 -55.158 1.00 53.72 278 VAL A CA 1
ATOM 2176 C C . VAL A 1 278 ? 14.731 37.683 -54.356 1.00 53.72 278 VAL A C 1
ATOM 2178 O O . VAL A 1 278 ? 14.514 38.736 -54.993 1.00 53.72 278 VAL A O 1
#

Secondary structure (DSSP, 8-state):
-------------------THHHHHHHHHHHHTT---SSS----SHHHHHHHHHHHTTPPP-TT-EEEEEEHHHHHHHHHHHHHHHHHS-HHHHHHHHHTHHHHHHHHHHHHHHHTT-TTS--SS-----B--GGGB-HHHHTTSS--TTPPBPTTGGG-BTTTEEEEEHHHHHHHHHHS-BS---EEEEEEETTEEEE--S-EEEEEEEEES---SSS--EEEEEEEEEE-TTS-HHHHHHHHHHHHHHHHHHHHHHHHHHHHHHHTHHHHHHHTT-

InterPro domains:
  IPR035927 DUSP-like superfamily [G3DSA:3.30.2230.10] (21-202)

Sequence (278 aa):
MTRLREALGGAASPGAPQGPGNEQQQQQQQQQQQQQPGSCPQDFPWLQLWEVWQRGSMTPLSQGETWYVVNAGFLKALQQEATRLRASMSAEAAAQVLSGLEKFVALSKQQQQQQQQQQQQQHQQHQQLRIANAPLLSPDSIKNGFATKRSRLATGVEKQMGLAFQVCDSDTWTVMTAWVPYDIEVPRGVYRQGGRLHVEVQPLLLHAFRAVGSSSSCREAATEPVADFVATRSDALDLVIHKVKQQQQQQQQQQQQQQLTLLAFFCSPLVFAALSAV

Solvent-accessible surface area (backbone atoms only — not comparable to full-atom values): 16773 Å² total; per-residue (Å²): 134,86,87,92,78,90,78,90,88,85,84,89,83,89,81,79,82,85,70,84,60,61,65,61,53,53,52,54,56,61,63,54,66,75,60,74,89,85,74,74,86,78,67,77,65,41,55,55,52,43,52,44,45,62,53,28,59,64,57,81,83,54,84,72,42,56,30,34,58,42,34,29,69,44,51,52,51,44,49,49,51,23,49,54,51,56,72,77,41,54,72,67,58,48,50,57,59,56,71,43,42,67,61,50,48,54,49,22,55,56,45,38,67,55,50,76,77,56,84,85,78,86,85,85,86,74,97,58,79,49,48,63,34,62,87,49,39,22,71,80,33,54,75,70,72,54,48,43,57,58,40,38,45,26,92,70,51,72,78,28,68,79,66,58,25,42,60,30,36,56,68,38,50,45,39,49,58,43,78,32,57,67,72,44,63,42,42,23,42,30,37,78,57,94,94,40,73,43,74,43,72,58,43,45,80,44,79,42,66,42,76,53,74,88,70,93,52,100,60,89,66,51,68,42,84,72,50,74,48,67,42,51,92,76,56,54,68,66,60,54,52,48,52,52,53,51,52,54,53,53,53,52,52,51,52,52,50,50,52,52,51,51,51,52,59,71,59,42,61,66,60,56,61,63,66,76,76,118

pLDDT: mean 82.95, std 19.45, range [36.88, 98.5]

Foldseek 3Di:
DDDDDDDDDDDDDDDDDDDPPPVVVVVVVVVCVVDPDDDPDPDQLLQLLLVLVVVFLPDADDAFFKKWKFFVVLNVVSVVVNVVVVVVDDPVVSVVSNVCNVVLLVVLLVLLVVCVVPVPDDDDDDPPRAGECPQQFDPVQPVVQEEDQQTFGDPPSLVQDVHGIHMGGPSSVSSCVSRHHYRYIYMWGWDDDPNGIDTCNGWDWDWDWDFDDDPPDPDDTDIDTQDIDTHHPPDDVVVVVVVSVVSNVVVVVVVVVVVVVVVVVVVCVVVVVVVVVD

Nearest PDB structures (foldseek):
  4a3p-assembly1_A  TM=6.543E-01  e=1.895E-04  Homo sapiens
  4a3o-assembly2_B  TM=6.982E-01  e=6.294E-04  Homo sapiens
  4a3o-assembly1_A  TM=7.005E-01  e=1.549E-03  Homo sapiens
  3pv1-assembly1_A  TM=5.309E-01  e=2.220E-03  Homo sapiens
  1w6v-assembly1_A  TM=6.663E-01  e=2.932E-02  Homo sapiens

Radius of gyration: 30.29 Å; Cα contacts (8 Å, |Δi|>4): 282; chains: 1; bounding box: 71×78×87 Å

Organism: NCBI:txid51315